Protein AF-A0ABC8J517-F1 (afdb_monomer_lite)

Structure (mmCIF, N/CA/C/O backbone):
data_AF-A0ABC8J517-F1
#
_entry.id   AF-A0ABC8J517-F1
#
loop_
_atom_site.group_PDB
_atom_site.id
_atom_site.type_symbol
_atom_site.label_atom_id
_atom_site.label_alt_id
_atom_site.label_comp_id
_atom_site.label_asym_id
_atom_site.label_entity_id
_atom_site.label_seq_id
_atom_site.pdbx_PDB_ins_code
_atom_site.Cartn_x
_atom_site.Cartn_y
_atom_site.Cartn_z
_atom_site.occupancy
_atom_site.B_iso_or_equiv
_atom_site.auth_seq_id
_atom_site.auth_comp_id
_atom_site.auth_asym_id
_atom_site.auth_atom_id
_atom_site.pdbx_PDB_model_num
ATOM 1 N N . MET A 1 1 ? 34.984 6.246 -36.543 1.00 44.16 1 MET A N 1
ATOM 2 C CA . MET A 1 1 ? 35.995 6.671 -35.556 1.00 44.16 1 MET A CA 1
ATOM 3 C C . MET A 1 1 ? 35.603 8.065 -35.090 1.00 44.16 1 MET A C 1
ATOM 5 O O . MET A 1 1 ? 35.846 9.025 -35.803 1.00 44.16 1 MET A O 1
ATOM 9 N N . ALA A 1 2 ? 34.892 8.144 -33.970 1.00 39.75 2 ALA A N 1
ATOM 10 C CA . ALA A 1 2 ? 34.670 9.362 -33.200 1.00 39.75 2 ALA A CA 1
ATOM 11 C C . ALA A 1 2 ? 34.663 8.901 -31.740 1.00 39.75 2 ALA A C 1
ATOM 13 O O . ALA A 1 2 ? 33.829 8.086 -31.350 1.00 39.75 2 ALA A O 1
ATOM 14 N N . PHE A 1 3 ? 35.705 9.298 -31.017 1.00 46.12 3 PHE A N 1
ATOM 15 C CA . PHE A 1 3 ? 35.893 9.052 -29.597 1.00 46.12 3 PHE A CA 1
ATOM 16 C C . PHE A 1 3 ? 34.789 9.794 -28.837 1.00 46.12 3 PHE A C 1
ATOM 18 O O . PHE A 1 3 ? 34.672 11.007 -28.981 1.00 46.12 3 PHE A O 1
ATOM 25 N N . LEU A 1 4 ? 33.991 9.088 -28.037 1.00 49.94 4 LEU A N 1
ATOM 26 C CA . LEU A 1 4 ? 33.283 9.733 -26.935 1.00 49.94 4 LEU A CA 1
ATOM 27 C C . LEU A 1 4 ? 34.237 9.695 -25.747 1.00 49.94 4 LEU A C 1
ATOM 29 O O . LEU A 1 4 ? 34.350 8.700 -25.034 1.00 49.94 4 LEU A O 1
ATOM 33 N N . GLU A 1 5 ? 35.023 10.761 -25.648 1.00 42.34 5 GLU A N 1
ATOM 34 C CA . GLU A 1 5 ? 35.838 11.066 -24.486 1.00 42.34 5 GLU A CA 1
ATOM 35 C C . GLU A 1 5 ? 34.936 11.183 -23.250 1.00 42.34 5 GLU A C 1
ATOM 37 O O . GLU A 1 5 ? 33.984 11.956 -23.236 1.00 42.34 5 GLU A O 1
ATOM 42 N N . SER A 1 6 ? 35.267 10.389 -22.229 1.00 49.84 6 SER A N 1
ATOM 43 C CA . SER A 1 6 ? 35.277 10.779 -20.819 1.00 49.84 6 SER A CA 1
ATOM 44 C C . SER A 1 6 ? 34.144 11.710 -20.367 1.00 49.84 6 SER A C 1
ATOM 46 O O . SER A 1 6 ? 34.309 12.930 -20.332 1.00 49.84 6 SER A O 1
ATOM 48 N N . GLU A 1 7 ? 33.045 11.129 -19.883 1.00 54.94 7 GLU A N 1
ATOM 49 C CA . GLU A 1 7 ? 32.110 11.829 -18.999 1.00 54.94 7 GLU A CA 1
ATOM 50 C C . GLU A 1 7 ? 32.831 12.093 -17.666 1.00 54.94 7 GLU A C 1
ATOM 52 O O . GLU A 1 7 ? 32.805 11.300 -16.725 1.00 54.94 7 GLU A O 1
ATOM 57 N N . VAL A 1 8 ? 33.593 13.190 -17.639 1.00 52.69 8 VAL A N 1
ATOM 58 C CA . VAL A 1 8 ? 34.201 13.732 -16.429 1.00 52.69 8 VAL A CA 1
ATOM 59 C C . VAL A 1 8 ? 33.044 14.161 -15.545 1.00 52.69 8 VAL A C 1
ATOM 61 O O . VAL A 1 8 ? 32.445 15.215 -15.757 1.0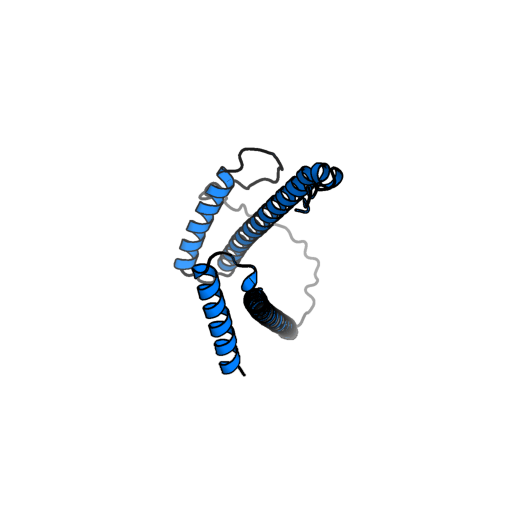0 52.69 8 VAL A O 1
ATOM 64 N N . VAL A 1 9 ? 32.715 13.323 -14.562 1.00 55.09 9 VAL A N 1
ATOM 65 C CA . VAL A 1 9 ? 31.880 13.724 -13.432 1.00 55.09 9 VAL A CA 1
ATOM 66 C C . VAL A 1 9 ? 32.478 15.033 -12.908 1.00 55.09 9 VAL A C 1
ATOM 68 O O . VAL A 1 9 ? 33.675 15.050 -12.603 1.00 55.09 9 VAL A O 1
ATOM 71 N N . PRO A 1 10 ? 31.714 16.140 -12.855 1.00 54.19 10 PRO A N 1
ATOM 72 C CA . PRO A 1 10 ? 32.234 17.422 -12.405 1.00 54.19 10 PRO A CA 1
ATOM 73 C C . PRO A 1 10 ? 32.956 17.224 -11.074 1.00 54.19 10 PRO A C 1
ATOM 75 O O . PRO A 1 10 ? 32.365 16.666 -10.150 1.00 54.19 10 PRO A O 1
ATOM 78 N N . SER A 1 11 ? 34.214 17.658 -10.953 1.00 55.19 11 SER A N 1
ATOM 79 C CA . SER A 1 11 ? 35.023 17.437 -9.741 1.00 55.19 11 SER A CA 1
ATOM 80 C C . SER A 1 11 ? 34.321 17.908 -8.457 1.00 55.19 11 SER A C 1
ATOM 82 O O . SER A 1 11 ? 34.534 17.343 -7.391 1.00 55.19 11 SER A O 1
ATOM 84 N N . ALA A 1 12 ? 33.399 18.869 -8.577 1.00 59.78 12 ALA A N 1
ATOM 85 C CA . ALA A 1 12 ? 32.530 19.338 -7.500 1.00 59.78 12 ALA A CA 1
ATOM 86 C C . ALA A 1 12 ? 31.554 18.270 -6.950 1.00 59.78 12 ALA A C 1
ATOM 88 O O . ALA A 1 12 ? 31.246 18.288 -5.766 1.00 59.78 12 ALA A O 1
ATOM 89 N N . LEU A 1 13 ? 31.070 17.321 -7.763 1.00 54.91 13 LEU A N 1
ATOM 90 C CA . LEU A 1 13 ? 30.223 16.208 -7.298 1.00 54.91 13 LEU A CA 1
ATOM 91 C C . LEU A 1 13 ? 31.040 15.113 -6.599 1.00 54.91 13 LEU A C 1
ATOM 93 O O . LEU A 1 13 ? 30.528 14.445 -5.702 1.00 54.91 13 LEU A O 1
ATOM 97 N N . VAL A 1 14 ? 32.316 14.962 -6.967 1.00 59.59 14 VAL A N 1
ATOM 98 C CA . VAL A 1 14 ? 33.254 14.054 -6.288 1.00 59.59 14 VAL A CA 1
ATOM 99 C C . VAL A 1 14 ? 33.563 14.555 -4.872 1.00 59.59 14 VAL A C 1
ATOM 101 O O . VAL A 1 14 ? 33.652 13.749 -3.949 1.00 59.59 14 VAL A O 1
ATOM 104 N N . GLU A 1 15 ? 33.650 15.875 -4.673 1.00 60.50 15 GLU A N 1
ATOM 105 C CA . GLU A 1 15 ? 33.870 16.483 -3.351 1.00 60.50 15 GLU A CA 1
ATOM 106 C C . GLU A 1 15 ? 32.656 16.391 -2.409 1.00 60.50 15 GLU A C 1
ATOM 108 O O . GLU A 1 15 ? 32.834 16.323 -1.194 1.00 60.50 15 GLU A O 1
ATOM 113 N N . VAL A 1 16 ? 31.425 16.347 -2.935 1.00 62.91 16 VAL A N 1
ATOM 114 C CA . VAL A 1 16 ? 30.191 16.305 -2.119 1.00 62.91 16 VAL A CA 1
ATOM 115 C C . VAL A 1 16 ? 29.724 14.868 -1.827 1.00 62.91 16 VAL A C 1
ATOM 117 O O . VAL A 1 16 ? 28.973 14.642 -0.878 1.00 62.91 16 VAL A O 1
ATOM 120 N N . ALA A 1 17 ? 30.207 13.868 -2.571 1.00 62.94 17 ALA A N 1
ATOM 121 C CA . ALA A 1 17 ? 29.842 12.460 -2.381 1.00 62.94 17 ALA A CA 1
ATOM 122 C C . ALA A 1 17 ? 30.080 11.911 -0.952 1.00 62.94 17 ALA A C 1
ATOM 124 O O . ALA A 1 17 ? 29.203 11.208 -0.443 1.00 62.94 17 ALA A O 1
ATOM 125 N N . PRO A 1 18 ? 31.186 12.239 -0.247 1.00 72.50 18 PRO A N 1
ATOM 126 C CA . PRO A 1 18 ? 31.365 11.830 1.146 1.00 72.50 18 PRO A CA 1
ATOM 127 C C . PRO A 1 18 ? 30.317 12.442 2.082 1.00 72.50 18 PRO A C 1
ATOM 129 O O . PRO A 1 18 ? 29.871 11.777 3.011 1.00 72.50 18 PRO A O 1
ATOM 132 N N . ILE A 1 19 ? 29.903 13.689 1.827 1.00 65.81 19 ILE A N 1
ATOM 133 C CA . ILE A 1 19 ? 28.915 14.410 2.642 1.00 65.81 19 ILE A CA 1
ATOM 134 C C . ILE A 1 19 ? 27.526 13.792 2.461 1.00 65.81 19 ILE A C 1
ATOM 136 O O . ILE A 1 19 ? 26.827 13.586 3.447 1.00 65.81 19 ILE A O 1
ATOM 140 N N . LEU A 1 20 ? 27.149 13.444 1.228 1.00 61.56 20 LEU A N 1
ATOM 141 C CA . LEU A 1 20 ? 25.888 12.749 0.945 1.00 61.56 20 LEU A CA 1
ATOM 142 C C . LEU A 1 20 ? 25.842 11.364 1.599 1.00 61.56 20 LEU A C 1
ATOM 144 O O . LEU A 1 20 ? 24.849 11.031 2.231 1.00 61.56 20 LEU A O 1
ATOM 148 N N . ARG A 1 21 ? 26.944 10.602 1.554 1.00 67.44 21 ARG A N 1
ATOM 149 C CA . ARG A 1 21 ? 27.024 9.300 2.236 1.00 67.44 21 ARG A CA 1
ATOM 150 C C . ARG A 1 21 ? 26.861 9.433 3.751 1.00 67.44 21 ARG A C 1
ATOM 152 O O . ARG A 1 21 ? 26.151 8.647 4.364 1.00 67.44 21 ARG A O 1
ATOM 159 N N . VAL A 1 22 ? 27.502 10.436 4.350 1.00 70.62 22 VAL A N 1
ATOM 160 C CA . VAL A 1 22 ? 27.355 10.723 5.784 1.00 70.62 22 VAL A CA 1
ATOM 161 C C . VAL A 1 22 ? 25.928 11.170 6.109 1.00 70.62 22 VAL A C 1
ATOM 163 O O . VAL A 1 22 ? 25.403 10.782 7.145 1.00 70.62 22 VAL A O 1
ATOM 166 N N . ALA A 1 23 ? 25.278 11.945 5.237 1.00 62.25 23 ALA A N 1
ATOM 167 C CA . ALA A 1 23 ? 23.885 12.345 5.425 1.00 62.25 23 ALA A CA 1
ATOM 168 C C . ALA A 1 23 ? 22.935 11.134 5.409 1.00 62.25 23 ALA A C 1
ATOM 170 O O . ALA A 1 23 ? 22.121 11.002 6.321 1.00 62.25 23 ALA A O 1
ATOM 171 N N . ASP A 1 24 ? 23.108 10.217 4.453 1.00 64.94 24 ASP A N 1
ATOM 172 C CA . ASP A 1 24 ? 22.317 8.984 4.357 1.00 64.94 24 ASP A CA 1
ATOM 173 C C . ASP A 1 24 ? 22.546 8.058 5.575 1.00 64.94 24 ASP A C 1
ATOM 175 O O . ASP A 1 24 ? 21.600 7.502 6.134 1.00 64.94 24 ASP A O 1
ATOM 179 N N . GLU A 1 25 ? 23.796 7.921 6.042 1.00 67.38 25 GLU A N 1
ATOM 180 C CA . GLU A 1 25 ? 24.145 7.150 7.249 1.00 67.38 25 GLU A CA 1
ATOM 181 C C . GLU A 1 25 ? 23.564 7.774 8.532 1.00 67.38 25 GLU A C 1
ATOM 183 O O . GLU A 1 25 ? 23.132 7.058 9.440 1.00 67.38 25 GLU A O 1
ATOM 188 N N . VAL A 1 26 ? 23.535 9.106 8.627 1.00 61.41 26 VAL A N 1
ATOM 189 C CA . VAL A 1 26 ? 22.937 9.829 9.760 1.00 61.41 26 VAL A CA 1
ATOM 190 C C . VAL A 1 26 ? 21.416 9.680 9.763 1.00 61.41 26 VAL A C 1
ATOM 192 O O . VAL A 1 26 ? 20.840 9.452 10.827 1.00 61.41 26 VAL A O 1
ATOM 195 N N . GLU A 1 27 ? 20.763 9.758 8.601 1.00 58.75 27 GLU A N 1
ATOM 196 C CA . GLU A 1 27 ? 19.314 9.571 8.475 1.00 58.75 27 GLU A CA 1
ATOM 197 C C . GLU A 1 27 ? 18.897 8.137 8.835 1.00 58.75 27 GLU A C 1
ATOM 199 O O . GLU A 1 27 ? 17.968 7.946 9.624 1.00 58.75 27 GLU A O 1
ATOM 204 N N . ALA A 1 28 ? 19.639 7.129 8.364 1.00 58.31 28 ALA A N 1
ATOM 205 C CA . ALA A 1 28 ? 19.400 5.729 8.715 1.00 58.31 28 ALA A CA 1
ATOM 206 C C . ALA A 1 28 ? 19.566 5.463 10.225 1.00 58.31 28 ALA A C 1
ATOM 208 O O . ALA A 1 28 ? 18.722 4.805 10.836 1.00 58.31 28 ALA A O 1
ATOM 209 N N . ASN A 1 29 ? 20.605 6.024 10.854 1.00 56.22 29 ASN A N 1
ATOM 210 C CA . ASN A 1 29 ? 20.818 5.903 12.300 1.00 56.22 29 ASN A CA 1
ATOM 211 C C . ASN A 1 29 ? 19.762 6.661 13.122 1.00 56.22 29 ASN A C 1
ATOM 213 O O . ASN A 1 29 ? 19.392 6.227 14.213 1.00 56.22 29 ASN A O 1
ATOM 217 N N . ALA A 1 30 ? 19.267 7.799 12.634 1.00 54.53 30 ALA A N 1
ATOM 218 C CA . ALA A 1 30 ? 18.199 8.547 13.294 1.00 54.53 30 ALA A CA 1
ATOM 219 C C . ALA A 1 30 ? 16.849 7.813 13.221 1.00 54.53 30 ALA A C 1
ATOM 221 O O . ALA A 1 30 ? 16.098 7.816 14.202 1.00 54.53 30 ALA A O 1
ATOM 222 N N . ALA A 1 31 ? 16.558 7.159 12.093 1.00 59.53 31 ALA A N 1
ATOM 223 C CA . ALA A 1 31 ? 15.375 6.320 11.924 1.00 59.53 31 ALA A CA 1
ATOM 224 C C . ALA A 1 31 ? 15.411 5.105 12.866 1.00 59.53 31 ALA A C 1
ATOM 226 O O . ALA A 1 31 ? 14.471 4.912 13.632 1.00 59.53 31 ALA A O 1
ATOM 227 N N . ASP A 1 32 ? 16.533 4.380 12.918 1.00 68.06 32 ASP A N 1
ATOM 228 C CA . ASP A 1 32 ? 16.716 3.228 13.817 1.00 68.06 32 ASP A CA 1
ATOM 229 C C . ASP A 1 32 ? 16.566 3.613 15.301 1.00 68.06 32 ASP A C 1
ATOM 231 O O . ASP A 1 32 ? 15.853 2.963 16.071 1.00 68.06 32 ASP A O 1
ATOM 235 N N . ARG A 1 33 ? 17.144 4.754 15.704 1.00 62.22 33 ARG A N 1
ATOM 236 C CA . ARG A 1 33 ? 16.980 5.298 17.063 1.00 62.22 33 ARG A CA 1
ATOM 237 C C . ARG A 1 33 ? 15.531 5.655 17.377 1.00 62.22 33 ARG A C 1
ATOM 239 O O . ARG A 1 33 ? 15.077 5.438 18.502 1.00 62.22 33 ARG A O 1
ATOM 246 N N . THR A 1 34 ? 14.809 6.204 16.405 1.00 66.31 34 THR A N 1
ATOM 247 C CA . THR A 1 34 ? 13.400 6.581 16.569 1.00 66.31 34 THR A CA 1
ATOM 248 C C . THR A 1 34 ? 12.516 5.344 16.702 1.00 66.31 34 THR A C 1
ATOM 250 O O . THR A 1 34 ? 11.696 5.283 17.620 1.00 66.31 34 THR A O 1
ATOM 253 N N . ASP A 1 35 ? 12.726 4.335 15.859 1.00 70.12 35 ASP A N 1
ATOM 254 C CA . ASP A 1 35 ? 11.993 3.068 15.896 1.00 70.12 35 ASP A CA 1
ATOM 255 C C . ASP A 1 35 ? 12.257 2.312 17.210 1.00 70.12 35 ASP A C 1
ATOM 257 O O . ASP A 1 35 ? 11.321 1.844 17.868 1.00 70.12 35 ASP A O 1
ATOM 261 N N . ARG A 1 36 ? 13.512 2.287 17.684 1.00 68.81 36 ARG A N 1
ATOM 262 C CA . ARG A 1 36 ? 13.886 1.714 18.990 1.00 68.81 36 ARG A CA 1
ATOM 263 C C . ARG A 1 36 ? 13.250 2.467 20.164 1.00 68.81 36 ARG A C 1
ATOM 265 O O . ARG A 1 36 ? 12.773 1.836 21.109 1.00 68.81 36 ARG A O 1
ATOM 272 N N . ALA A 1 37 ? 13.207 3.800 20.121 1.00 67.12 37 ALA A N 1
ATOM 273 C CA . ALA A 1 37 ? 12.573 4.613 21.161 1.00 67.12 37 ALA A CA 1
ATOM 274 C C . ALA A 1 37 ? 11.050 4.402 21.218 1.00 67.12 37 ALA A C 1
ATOM 276 O O . ALA A 1 37 ? 10.480 4.277 22.306 1.00 67.12 37 ALA A O 1
ATOM 277 N N . GLN A 1 38 ? 10.391 4.309 20.059 1.00 71.38 38 GLN A N 1
ATOM 278 C CA . GLN A 1 38 ? 8.965 3.983 19.976 1.00 71.38 38 GLN A CA 1
ATOM 279 C C . GLN A 1 38 ? 8.676 2.583 20.520 1.00 71.38 38 GLN A C 1
ATOM 281 O O . GLN A 1 38 ? 7.725 2.413 21.283 1.00 71.38 38 GLN A O 1
ATOM 286 N N . LEU A 1 39 ? 9.528 1.604 20.204 1.00 64.00 39 LEU A N 1
ATOM 287 C CA . LEU A 1 39 ? 9.417 0.243 20.717 1.00 64.00 39 LEU A CA 1
ATOM 288 C C . LEU A 1 39 ? 9.576 0.190 22.247 1.00 64.00 39 LEU A C 1
ATOM 290 O O . LEU A 1 39 ? 8.768 -0.440 22.928 1.00 64.00 39 LEU A O 1
ATOM 294 N N . LYS A 1 40 ? 10.554 0.912 22.812 1.00 68.12 40 LYS A N 1
A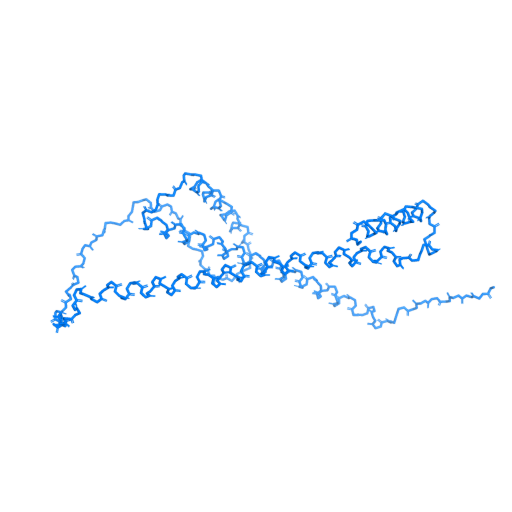TOM 295 C CA . LYS A 1 40 ? 10.733 1.039 24.272 1.00 68.12 40 LYS A CA 1
ATOM 296 C C . LYS A 1 40 ? 9.499 1.654 24.941 1.00 68.12 40 LYS A C 1
ATOM 298 O O . LYS A 1 40 ? 9.034 1.145 25.959 1.00 68.12 40 LYS A O 1
ATOM 303 N N . LYS A 1 41 ? 8.931 2.708 24.347 1.00 71.75 41 LYS A N 1
ATOM 304 C CA . LYS A 1 41 ? 7.710 3.364 24.841 1.00 71.75 41 LYS A CA 1
ATOM 305 C C . LYS A 1 41 ? 6.479 2.453 24.764 1.00 71.75 41 LYS A C 1
ATOM 307 O O . LYS A 1 41 ? 5.664 2.466 25.686 1.00 71.75 41 LYS A O 1
ATOM 312 N N . ALA A 1 42 ? 6.342 1.659 23.701 1.00 61.59 42 ALA A N 1
ATOM 313 C CA . ALA A 1 42 ? 5.268 0.674 23.570 1.00 61.59 42 ALA A CA 1
ATOM 314 C C . ALA A 1 42 ? 5.345 -0.376 24.690 1.00 61.59 42 ALA A C 1
ATOM 316 O O . ALA A 1 42 ? 4.372 -0.562 25.414 1.00 61.59 42 ALA A O 1
ATOM 317 N N . TYR A 1 43 ? 6.531 -0.944 24.936 1.00 66.56 43 TYR A N 1
ATOM 318 C CA . TYR A 1 43 ? 6.731 -1.913 26.020 1.00 66.56 43 TYR A CA 1
ATOM 319 C C . TYR A 1 43 ? 6.496 -1.331 27.423 1.00 66.56 43 TYR A C 1
ATOM 321 O O . TYR A 1 43 ? 5.940 -2.005 28.288 1.00 66.56 43 TYR A O 1
ATOM 329 N N . GLN A 1 44 ? 6.872 -0.071 27.658 1.00 70.81 44 GLN A N 1
ATOM 330 C CA . GLN A 1 44 ? 6.544 0.627 28.907 1.00 70.81 44 GLN A CA 1
ATOM 331 C C . GLN A 1 44 ? 5.032 0.833 29.071 1.00 70.81 44 GLN A C 1
ATOM 333 O O . GLN A 1 44 ? 4.501 0.682 30.170 1.00 70.81 44 GLN A O 1
ATOM 338 N N . THR A 1 45 ? 4.330 1.154 27.982 1.00 75.25 45 THR A N 1
ATOM 339 C CA . THR A 1 45 ? 2.870 1.331 27.992 1.00 75.25 45 THR A CA 1
ATOM 340 C C . THR A 1 45 ? 2.162 0.011 28.299 1.00 75.25 45 THR A C 1
ATOM 342 O O . THR A 1 45 ? 1.226 0.000 29.096 1.00 75.25 45 THR A O 1
ATOM 345 N N . ASP A 1 46 ? 2.652 -1.105 27.757 1.00 69.94 46 ASP A N 1
ATOM 346 C CA . ASP A 1 46 ? 2.130 -2.446 28.042 1.00 69.94 46 ASP A CA 1
ATOM 347 C C . ASP A 1 46 ? 2.300 -2.835 29.519 1.00 69.94 46 ASP A C 1
ATOM 349 O O . ASP A 1 46 ? 1.391 -3.412 30.121 1.00 69.94 46 ASP A O 1
ATOM 353 N N . ALA A 1 47 ? 3.433 -2.479 30.137 1.00 70.31 47 ALA A N 1
ATOM 354 C CA . ALA A 1 47 ? 3.669 -2.716 31.562 1.00 70.31 47 ALA A CA 1
ATOM 355 C C . ALA A 1 47 ? 2.668 -1.948 32.443 1.00 70.31 47 ALA A C 1
ATOM 357 O O . ALA A 1 47 ? 2.051 -2.530 33.338 1.00 70.31 47 ALA A O 1
ATOM 358 N N . VAL A 1 48 ? 2.442 -0.665 32.138 1.00 73.38 48 VAL A N 1
ATOM 359 C CA . VAL A 1 48 ? 1.440 0.161 32.831 1.00 73.38 48 VAL A CA 1
ATOM 360 C C . VAL A 1 48 ? 0.026 -0.382 32.596 1.00 73.38 48 VAL A C 1
ATOM 362 O O . VAL A 1 48 ? -0.773 -0.438 33.527 1.00 73.38 48 VAL A O 1
ATOM 365 N N . PHE A 1 49 ? -0.297 -0.832 31.381 1.00 70.69 49 PHE A N 1
ATOM 366 C CA . PHE A 1 49 ? -1.611 -1.388 31.047 1.00 70.69 49 PHE A CA 1
ATOM 367 C C . PHE A 1 49 ? -1.927 -2.672 31.830 1.00 70.69 49 PHE A C 1
ATOM 369 O O . PHE A 1 49 ? -3.051 -2.848 32.300 1.00 70.69 49 PHE A O 1
ATOM 376 N N . LEU A 1 50 ? -0.942 -3.545 32.043 1.00 68.31 50 LEU A N 1
ATOM 377 C CA . LEU A 1 50 ? -1.117 -4.768 32.833 1.00 68.31 50 LEU A CA 1
ATOM 378 C C . LEU A 1 50 ? -1.281 -4.497 34.328 1.00 68.31 50 LEU A C 1
ATOM 380 O O . LEU A 1 50 ? -2.131 -5.112 34.974 1.00 68.31 50 LEU A O 1
ATOM 384 N N . GLU A 1 51 ? -0.525 -3.549 34.881 1.00 71.69 51 GLU A N 1
ATOM 385 C CA . GLU A 1 51 ? -0.750 -3.074 36.247 1.00 71.69 51 GLU A CA 1
ATOM 386 C C . GLU A 1 51 ? -2.149 -2.460 36.382 1.00 71.69 51 GLU A C 1
ATOM 388 O O . GLU A 1 51 ? -2.835 -2.668 37.391 1.00 71.69 51 GLU A O 1
ATOM 393 N N . VAL A 1 52 ? -2.610 -1.799 35.312 1.00 70.62 52 VAL A N 1
ATOM 394 C CA . VAL A 1 52 ? -3.952 -1.240 35.236 1.00 70.62 52 VAL A CA 1
ATOM 395 C C . VAL A 1 52 ? -5.043 -2.315 35.299 1.00 70.62 52 VAL A C 1
ATOM 397 O O . VAL A 1 52 ? -5.974 -2.241 36.103 1.00 70.62 52 VAL A O 1
ATOM 400 N N . LEU A 1 53 ? -4.900 -3.368 34.498 1.00 66.50 53 LEU A N 1
ATOM 401 C CA . LEU A 1 53 ? -5.816 -4.510 34.509 1.00 66.50 53 LEU A CA 1
ATOM 402 C C . LEU A 1 53 ? -5.795 -5.265 35.845 1.00 66.50 53 LEU A C 1
ATOM 404 O O . LEU A 1 53 ? -6.842 -5.705 36.327 1.00 66.50 53 LEU A O 1
ATOM 408 N N . LYS A 1 54 ? -4.621 -5.356 36.481 1.00 69.44 54 LYS A N 1
ATOM 409 C CA . LYS A 1 54 ? -4.449 -6.001 37.785 1.00 69.44 54 LYS A CA 1
ATOM 410 C C . LYS A 1 54 ? -5.189 -5.259 38.901 1.00 69.44 54 LYS A C 1
ATOM 412 O O . LYS A 1 54 ? -5.856 -5.910 39.706 1.00 69.44 54 LYS A O 1
ATOM 417 N N . TRP A 1 55 ? -5.124 -3.922 38.963 1.00 61.22 55 TRP A N 1
ATOM 418 C CA . TRP A 1 55 ? -5.904 -3.169 39.963 1.00 61.22 55 TRP A CA 1
ATOM 419 C C . TRP A 1 55 ? -7.402 -3.212 39.678 1.00 61.22 55 TRP A C 1
ATOM 421 O O . TRP A 1 55 ? -8.205 -3.218 40.614 1.00 61.22 55 TRP A O 1
ATOM 431 N N . ALA A 1 56 ? -7.779 -3.307 38.402 1.00 65.50 56 ALA A N 1
ATOM 432 C CA . ALA A 1 56 ? -9.166 -3.425 37.980 1.00 65.50 56 ALA A CA 1
ATOM 433 C C . ALA A 1 56 ? -9.789 -4.801 38.304 1.00 65.50 56 ALA A C 1
ATOM 435 O O . ALA A 1 56 ? -10.970 -5.003 38.026 1.00 65.50 56 ALA A O 1
ATOM 436 N N . LYS A 1 57 ? -9.030 -5.737 38.910 1.00 68.62 57 LYS A N 1
ATOM 437 C CA . LYS A 1 57 ? -9.444 -7.126 39.202 1.00 68.62 57 LYS A CA 1
ATOM 438 C C . LYS A 1 57 ? -10.032 -7.837 37.976 1.00 68.62 57 LYS A C 1
ATOM 440 O O . LYS A 1 57 ? -10.886 -8.711 38.114 1.00 68.62 57 LYS A O 1
ATOM 445 N N . VAL A 1 58 ? -9.589 -7.445 36.783 1.00 62.44 58 VAL A N 1
ATOM 446 C CA . VAL A 1 58 ? -9.929 -8.133 35.541 1.00 62.44 58 VAL A CA 1
ATOM 447 C C . VAL A 1 58 ? -9.090 -9.404 35.515 1.00 62.44 58 VAL A C 1
ATOM 449 O O . VAL A 1 58 ? -7.875 -9.342 35.692 1.00 62.44 58 VAL A O 1
ATOM 452 N N . GLU A 1 59 ? -9.735 -10.557 35.366 1.00 62.66 59 GLU A N 1
ATOM 453 C CA . GLU A 1 59 ? -9.053 -11.849 35.290 1.0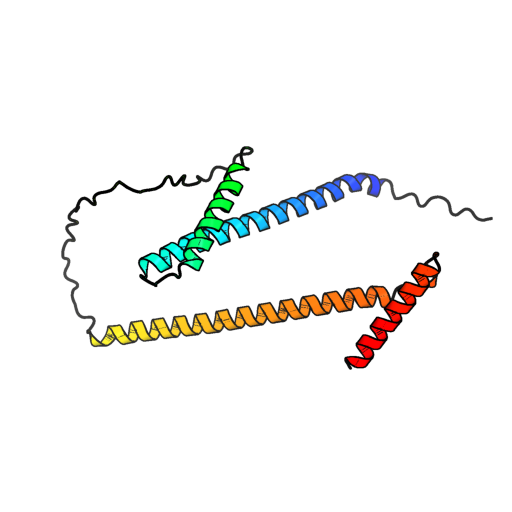0 62.66 59 GLU A CA 1
ATOM 454 C C . GLU A 1 59 ? -8.222 -11.887 33.997 1.00 62.66 59 GLU A C 1
ATOM 456 O O . GLU A 1 59 ? -8.754 -12.005 32.893 1.00 62.66 59 GLU A O 1
ATOM 461 N N . VAL A 1 60 ? -6.913 -11.660 34.131 1.00 63.41 60 VAL A N 1
ATOM 462 C CA . VAL A 1 60 ? -5.952 -11.685 33.024 1.00 63.41 60 VAL A CA 1
ATOM 463 C C . VAL A 1 60 ? -5.589 -13.144 32.762 1.00 63.41 60 VAL A C 1
ATOM 465 O O . VAL A 1 60 ? -5.118 -13.823 33.668 1.00 63.41 60 VAL A O 1
ATOM 468 N N . ALA A 1 61 ? -5.821 -13.614 31.535 1.00 72.56 61 ALA A N 1
ATOM 469 C CA . ALA A 1 61 ? -5.545 -14.991 31.134 1.00 72.56 61 ALA A CA 1
ATOM 470 C C . ALA A 1 61 ? -4.058 -15.360 31.308 1.00 72.56 61 ALA A C 1
ATOM 472 O O . ALA A 1 61 ? -3.173 -14.534 31.061 1.00 72.56 61 ALA A O 1
ATOM 473 N N . ASP A 1 62 ? -3.786 -16.611 31.685 1.00 62.53 62 ASP A N 1
ATOM 474 C CA . ASP A 1 62 ? -2.433 -17.109 31.968 1.00 62.53 62 ASP A CA 1
ATOM 475 C C . ASP A 1 62 ? -1.478 -16.944 30.769 1.00 62.53 62 ASP A C 1
ATOM 477 O O . ASP A 1 62 ? -0.295 -16.654 30.959 1.00 62.53 62 ASP A O 1
ATOM 481 N N . GLU A 1 63 ? -1.983 -17.017 29.527 1.00 70.12 63 GLU A N 1
ATOM 482 C CA . GLU A 1 63 ? -1.161 -16.804 28.327 1.00 70.12 63 GLU A CA 1
ATOM 483 C C . GLU A 1 63 ? -0.644 -15.359 28.206 1.00 70.12 63 GLU A C 1
ATOM 485 O O . GLU A 1 63 ? 0.443 -15.118 27.674 1.00 70.12 63 GLU A O 1
ATOM 490 N N . VAL A 1 64 ? -1.402 -14.384 28.720 1.00 67.50 64 VAL A N 1
ATOM 491 C CA . VAL A 1 64 ? -1.013 -12.965 28.728 1.00 67.50 64 VAL A CA 1
ATOM 492 C C . VAL A 1 64 ? 0.063 -12.716 29.785 1.00 67.50 64 VAL A C 1
ATOM 494 O O . VAL A 1 64 ? 1.012 -11.969 29.535 1.00 67.50 64 VAL A O 1
ATOM 497 N N . LEU A 1 65 ? -0.039 -13.381 30.940 1.00 70.12 65 LEU A N 1
ATOM 498 C CA . LEU A 1 65 ? 0.981 -13.317 31.984 1.00 70.12 65 LEU A CA 1
ATOM 499 C C . LEU A 1 65 ? 2.303 -13.944 31.509 1.00 70.12 65 LEU A C 1
ATOM 501 O O . LEU A 1 65 ? 3.363 -13.348 31.697 1.00 70.12 65 LEU A O 1
ATOM 505 N N . GLU A 1 66 ? 2.244 -15.087 30.820 1.00 71.50 66 GLU A N 1
ATOM 506 C CA . GLU A 1 66 ? 3.421 -15.751 30.241 1.00 71.50 66 GLU A CA 1
ATOM 507 C C . GLU A 1 66 ? 4.088 -14.900 29.145 1.00 71.50 66 GLU A C 1
ATOM 509 O O . GLU A 1 66 ? 5.317 -14.764 29.103 1.00 71.50 66 GLU A O 1
ATOM 514 N N . ALA A 1 67 ? 3.293 -14.289 28.259 1.00 67.31 67 ALA A N 1
ATOM 515 C CA . ALA A 1 67 ? 3.803 -13.383 27.233 1.00 67.31 67 ALA A CA 1
ATOM 516 C C . ALA A 1 67 ? 4.500 -12.160 27.850 1.00 67.31 67 ALA A C 1
ATOM 518 O O . ALA A 1 67 ? 5.567 -11.760 27.379 1.00 67.31 67 ALA A O 1
ATOM 519 N N . HIS A 1 68 ? 3.946 -11.610 28.934 1.00 61.09 68 HIS A N 1
ATOM 520 C CA . HIS A 1 68 ? 4.553 -10.501 29.663 1.00 61.09 68 HIS A CA 1
ATOM 521 C C . HIS A 1 68 ? 5.909 -10.878 30.270 1.00 61.09 68 HIS A C 1
ATOM 523 O O . HIS A 1 68 ? 6.867 -10.117 30.137 1.00 61.09 68 HIS A O 1
ATOM 529 N N . THR A 1 69 ? 6.040 -12.072 30.857 1.00 73.25 69 THR A N 1
ATOM 530 C CA . THR A 1 69 ? 7.330 -12.561 31.371 1.00 73.25 69 THR A CA 1
ATOM 531 C C . THR A 1 69 ? 8.387 -12.634 30.265 1.00 73.25 69 THR A C 1
ATOM 533 O O . THR A 1 69 ? 9.485 -12.105 30.436 1.00 73.25 69 THR A O 1
ATOM 536 N N . LYS A 1 70 ? 8.040 -13.181 29.092 1.00 75.75 70 LYS A N 1
ATOM 537 C CA . LYS A 1 70 ? 8.953 -13.261 27.932 1.00 75.75 70 LYS A CA 1
ATOM 538 C C . LYS A 1 70 ? 9.352 -11.887 27.391 1.00 75.75 70 LYS A C 1
ATOM 540 O O . LYS A 1 70 ? 10.473 -11.701 26.920 1.00 75.75 70 LYS A O 1
ATOM 545 N N . ILE A 1 71 ? 8.433 -10.923 27.416 1.00 70.06 71 ILE A N 1
ATOM 546 C CA . ILE A 1 71 ? 8.718 -9.536 27.031 1.00 70.06 71 ILE A CA 1
ATOM 547 C C . ILE A 1 71 ? 9.681 -8.897 28.037 1.00 70.06 71 ILE A C 1
ATOM 549 O O . ILE A 1 71 ? 10.645 -8.255 27.625 1.00 70.06 71 ILE A O 1
ATOM 553 N N . ASN A 1 72 ? 9.479 -9.125 29.333 1.00 67.81 72 ASN A N 1
ATOM 554 C CA . ASN A 1 72 ? 10.323 -8.564 30.383 1.00 67.81 72 ASN A CA 1
ATOM 555 C C . ASN A 1 72 ? 11.773 -9.080 30.306 1.00 67.81 72 ASN A C 1
ATOM 557 O O . ASN A 1 72 ? 12.718 -8.302 30.408 1.00 67.81 72 ASN A O 1
ATOM 561 N N . GLU A 1 73 ? 11.958 -10.370 30.011 1.00 73.00 73 GLU A N 1
ATOM 562 C CA . GLU A 1 73 ? 13.282 -10.952 29.744 1.00 73.00 73 GLU A CA 1
ATOM 563 C C . GLU A 1 73 ? 13.973 -10.288 28.539 1.00 73.00 73 GLU A C 1
ATOM 565 O O . GLU A 1 73 ? 15.160 -9.962 28.596 1.00 73.00 73 GLU A O 1
ATOM 570 N N . LYS A 1 74 ? 13.233 -10.015 27.454 1.00 72.44 74 LYS A N 1
ATOM 571 C CA . LYS A 1 74 ? 13.767 -9.303 26.279 1.00 72.44 74 LYS A CA 1
ATOM 572 C C . LYS A 1 74 ? 14.145 -7.855 26.588 1.00 72.44 74 LYS A C 1
ATOM 574 O O . LYS A 1 74 ? 15.164 -7.391 26.083 1.00 72.44 74 LYS A O 1
ATOM 579 N N . ILE A 1 75 ? 13.356 -7.155 27.406 1.00 65.62 75 ILE A N 1
ATOM 580 C CA . ILE A 1 75 ? 13.670 -5.795 27.872 1.00 65.62 75 ILE A CA 1
ATOM 581 C C . ILE A 1 75 ? 14.974 -5.810 28.671 1.00 65.62 75 ILE A C 1
ATOM 583 O O . ILE A 1 75 ? 15.843 -4.977 28.438 1.00 65.62 75 ILE A O 1
ATOM 587 N N . GLN A 1 76 ? 15.147 -6.791 29.556 1.00 68.50 76 GLN A N 1
ATOM 588 C CA . GLN A 1 76 ? 16.343 -6.912 30.386 1.00 68.50 76 GLN A CA 1
ATOM 589 C C . GLN A 1 76 ? 17.607 -7.190 29.556 1.00 68.50 76 GLN A C 1
ATOM 591 O O . GLN A 1 76 ? 18.654 -6.606 29.824 1.00 68.50 76 GLN A O 1
ATOM 596 N N . ILE A 1 77 ? 17.495 -8.008 28.503 1.00 71.06 77 ILE A N 1
ATOM 597 C CA . ILE A 1 77 ? 18.578 -8.237 27.532 1.00 71.06 77 ILE A CA 1
ATOM 598 C C . ILE A 1 77 ? 18.888 -6.960 26.738 1.00 71.06 77 ILE A C 1
ATOM 600 O O . ILE A 1 77 ? 20.054 -6.629 26.554 1.00 71.06 77 ILE A O 1
ATOM 604 N N . LEU A 1 78 ? 17.866 -6.226 26.287 1.00 58.81 78 LEU A N 1
ATOM 605 C CA . LEU A 1 78 ? 18.040 -4.964 25.557 1.00 58.81 78 LEU A CA 1
ATOM 606 C C . LEU A 1 78 ? 18.712 -3.883 26.410 1.00 58.81 78 LEU A C 1
ATOM 608 O O . LEU A 1 78 ? 19.547 -3.148 25.895 1.00 58.81 78 LEU A O 1
ATOM 612 N N . CYS A 1 79 ? 18.384 -3.809 27.701 1.00 59.91 79 CYS A N 1
ATOM 613 C CA . CYS A 1 79 ? 18.997 -2.871 28.640 1.00 59.91 79 CYS A CA 1
ATOM 614 C C . CYS A 1 79 ? 20.447 -3.233 28.998 1.00 59.91 79 CYS A C 1
ATOM 616 O O . CYS A 1 79 ? 21.230 -2.335 29.278 1.00 59.91 79 CYS A O 1
ATOM 618 N N . ALA A 1 80 ? 20.814 -4.517 28.983 1.00 63.06 80 ALA A N 1
ATOM 619 C CA . ALA A 1 80 ? 22.169 -4.978 29.301 1.00 63.06 80 ALA A CA 1
ATOM 620 C C . ALA A 1 80 ? 23.180 -4.816 28.146 1.00 63.06 80 ALA A C 1
ATOM 622 O O . ALA A 1 80 ? 24.350 -5.143 28.316 1.00 63.06 80 ALA A O 1
ATOM 623 N N . LEU A 1 81 ? 22.742 -4.359 26.968 1.00 56.59 81 LEU A N 1
ATOM 624 C CA . LEU A 1 81 ? 23.610 -4.088 25.814 1.00 56.59 81 LEU A CA 1
ATOM 625 C C . LEU A 1 81 ? 23.987 -2.602 25.675 1.00 56.59 81 LEU A C 1
ATOM 627 O O . LEU A 1 81 ? 24.772 -2.271 24.792 1.00 56.59 81 LEU A O 1
ATOM 631 N N . ASP A 1 82 ? 23.453 -1.730 26.536 1.00 50.97 82 ASP A N 1
ATOM 632 C CA . ASP A 1 82 ? 23.668 -0.279 26.507 1.00 50.97 82 ASP A CA 1
ATOM 633 C C . ASP A 1 82 ? 24.705 0.154 27.580 1.00 50.97 82 ASP A C 1
ATOM 635 O O . ASP A 1 82 ? 24.466 1.084 28.350 1.00 50.97 82 ASP A O 1
ATOM 639 N N . ASP A 1 83 ? 25.861 -0.522 27.630 1.00 50.06 83 ASP A N 1
ATOM 640 C CA . ASP A 1 83 ? 27.069 -0.063 28.342 1.00 50.06 83 ASP A CA 1
ATOM 641 C C . ASP A 1 83 ? 27.992 0.684 27.362 1.00 50.06 83 ASP A C 1
ATOM 643 O O . ASP A 1 83 ? 29.038 0.172 26.981 1.00 50.06 83 ASP A O 1
ATOM 647 N N . ASP A 1 84 ? 27.573 1.846 26.867 1.00 51.78 84 ASP A N 1
ATOM 648 C CA . ASP A 1 84 ? 28.453 3.000 26.633 1.00 51.78 84 ASP A CA 1
ATOM 649 C C . ASP A 1 84 ? 27.649 4.147 26.000 1.00 51.78 84 ASP A C 1
ATOM 651 O O . ASP A 1 84 ? 26.782 3.954 25.151 1.00 51.78 84 ASP A O 1
ATOM 655 N N . ASP A 1 85 ? 27.986 5.357 26.438 1.00 43.25 85 ASP A N 1
ATOM 656 C CA . ASP A 1 85 ? 27.475 6.667 26.024 1.00 43.25 85 ASP A CA 1
ATOM 657 C C . ASP A 1 85 ? 26.200 7.154 26.732 1.00 43.25 85 ASP A C 1
ATOM 659 O O . ASP A 1 85 ? 25.053 7.028 26.300 1.00 43.25 85 ASP A O 1
ATOM 663 N N . GLY A 1 86 ? 26.468 7.798 27.870 1.00 51.06 86 GLY A N 1
ATOM 664 C CA . GLY A 1 86 ? 25.502 8.386 28.778 1.00 51.06 86 GLY A CA 1
ATOM 665 C C . GLY A 1 86 ? 24.545 9.386 28.135 1.00 51.06 86 GLY A C 1
ATOM 666 O O . GLY A 1 86 ? 24.936 10.477 27.730 1.00 51.06 86 GLY A O 1
ATOM 667 N N . ILE A 1 87 ? 23.256 9.073 28.240 1.00 39.75 87 ILE A N 1
ATOM 668 C CA . ILE A 1 87 ? 22.242 10.031 28.674 1.00 39.75 87 ILE A CA 1
ATOM 669 C C . ILE A 1 87 ? 21.457 9.357 29.799 1.00 39.75 87 ILE A C 1
ATOM 671 O O . ILE A 1 87 ? 20.741 8.378 29.611 1.00 39.75 87 ILE A O 1
ATOM 675 N N . PHE A 1 88 ? 21.680 9.886 30.995 1.00 41.66 88 PHE A N 1
ATOM 676 C CA . PHE A 1 88 ? 21.067 9.493 32.250 1.00 41.66 88 PHE A CA 1
ATOM 677 C C . PHE A 1 88 ? 19.564 9.817 32.207 1.00 41.66 88 PHE A C 1
ATOM 679 O O . PHE A 1 88 ? 19.187 10.983 32.254 1.00 41.66 88 PHE A O 1
ATOM 686 N N . GLU A 1 89 ? 18.713 8.794 32.160 1.00 45.38 89 GLU A N 1
ATOM 687 C CA . GLU A 1 89 ? 17.400 8.822 32.814 1.00 45.38 89 GLU A CA 1
ATOM 688 C C . GLU A 1 89 ? 17.112 7.409 33.345 1.00 45.38 89 GLU A C 1
ATOM 690 O O . GLU A 1 89 ? 16.583 6.532 32.666 1.00 45.38 89 GLU A O 1
ATOM 695 N N . GLU A 1 90 ? 17.674 7.183 34.533 1.00 40.72 90 GLU A N 1
ATOM 696 C CA . GLU A 1 90 ? 17.298 6.230 35.580 1.00 40.72 90 GLU A CA 1
ATOM 697 C C . GLU A 1 90 ? 16.377 5.069 35.147 1.00 40.72 90 GLU A C 1
ATOM 699 O O . GLU A 1 90 ? 15.151 5.166 35.141 1.00 40.72 90 GLU A O 1
ATOM 704 N N . CYS A 1 91 ? 16.976 3.913 34.836 1.00 33.91 91 CYS A N 1
ATOM 705 C CA . CYS A 1 91 ? 16.242 2.650 34.863 1.00 33.91 91 CYS A CA 1
ATOM 706 C C . CYS A 1 91 ? 15.902 2.316 36.323 1.00 33.91 91 CYS A C 1
ATOM 708 O O . CYS A 1 91 ? 16.834 2.150 37.116 1.00 33.91 91 CYS A O 1
ATOM 710 N N . PRO A 1 92 ? 14.624 2.134 36.706 1.00 35.78 92 PRO A N 1
ATOM 711 C CA . PRO A 1 92 ? 14.323 1.498 37.973 1.00 35.78 92 PRO A CA 1
ATOM 712 C C . PRO A 1 92 ? 14.728 0.026 37.863 1.00 35.78 92 PRO A C 1
ATOM 714 O O . PRO A 1 92 ? 14.049 -0.802 37.256 1.00 35.78 92 PRO A O 1
ATOM 717 N N . SER A 1 93 ? 15.874 -0.293 38.453 1.00 48.31 93 SER A N 1
ATOM 718 C CA . SER A 1 93 ? 16.304 -1.645 38.771 1.00 48.31 93 SER A CA 1
ATOM 719 C C . SER A 1 93 ? 15.305 -2.262 39.752 1.00 48.31 93 SER A C 1
ATOM 721 O O . SER A 1 93 ? 15.415 -2.121 40.966 1.00 48.31 93 SER A O 1
ATOM 723 N N . GLN A 1 94 ? 14.287 -2.949 39.237 1.00 42.41 94 GLN A N 1
ATOM 724 C CA . GLN A 1 94 ? 13.356 -3.695 40.078 1.00 42.41 94 GLN A CA 1
ATOM 725 C C . GLN A 1 94 ? 13.888 -5.110 40.308 1.00 42.41 94 GLN A C 1
ATOM 727 O O . GLN A 1 94 ? 13.607 -6.054 39.572 1.00 42.41 94 GLN A O 1
ATOM 732 N N . GLN A 1 95 ? 14.670 -5.236 41.383 1.00 36.66 95 GLN A N 1
ATOM 733 C CA . GLN A 1 95 ? 14.739 -6.472 42.159 1.00 36.66 95 GLN A CA 1
ATOM 734 C C . GLN A 1 95 ? 13.323 -6.906 42.590 1.00 36.66 95 GLN A C 1
ATOM 736 O O . GLN A 1 95 ? 12.428 -6.063 42.710 1.00 36.66 95 GLN A O 1
ATOM 741 N N . PRO A 1 96 ? 13.096 -8.207 42.846 1.00 33.56 96 PRO A N 1
ATOM 742 C CA . PRO A 1 96 ? 11.784 -8.704 43.231 1.00 33.56 96 PRO A CA 1
ATOM 743 C C . PRO A 1 96 ? 11.371 -8.091 44.574 1.00 33.56 96 PRO A C 1
ATOM 745 O O . PRO A 1 96 ? 11.895 -8.460 45.623 1.00 33.56 96 PRO A O 1
ATOM 748 N N . PHE A 1 97 ? 10.400 -7.174 44.555 1.00 31.03 97 PHE A N 1
ATOM 749 C CA . PHE A 1 97 ? 9.727 -6.664 45.753 1.00 31.03 97 PHE A CA 1
ATOM 750 C C . PHE A 1 97 ? 8.761 -7.722 46.306 1.00 31.03 97 PHE A C 1
ATOM 752 O O . PHE A 1 97 ? 7.548 -7.541 46.362 1.00 31.03 97 PHE A O 1
ATOM 759 N N . ALA A 1 98 ? 9.308 -8.859 46.721 1.00 36.91 98 ALA A N 1
ATOM 760 C CA . ALA A 1 98 ? 8.679 -9.694 47.723 1.00 36.91 98 ALA A CA 1
ATOM 761 C C . ALA A 1 98 ? 9.374 -9.379 49.051 1.00 36.91 98 ALA A C 1
ATOM 763 O O . ALA A 1 98 ? 10.554 -9.676 49.212 1.00 36.91 98 ALA A O 1
ATOM 764 N N . SER A 1 99 ? 8.617 -8.847 50.015 1.00 42.19 99 SER A N 1
ATOM 765 C CA . SER A 1 99 ? 8.988 -8.687 51.439 1.00 42.19 99 SER A CA 1
ATOM 766 C C . SER A 1 99 ? 9.533 -7.326 51.894 1.00 42.19 99 SER A C 1
ATOM 768 O O . SER A 1 99 ? 10.570 -7.265 52.535 1.00 42.19 99 SER A O 1
ATOM 770 N N . GLN A 1 100 ? 8.800 -6.237 51.666 1.00 41.56 100 GLN A N 1
ATOM 771 C CA . GLN A 1 100 ? 8.739 -5.071 52.570 1.00 41.56 100 GLN A CA 1
ATOM 772 C C . GLN A 1 100 ? 7.739 -4.104 51.938 1.00 41.56 100 GLN A C 1
ATOM 774 O O . GLN A 1 100 ? 7.943 -3.636 50.830 1.00 41.56 100 GLN A O 1
ATOM 779 N N . ILE A 1 101 ? 6.565 -3.882 52.514 1.00 34.44 101 ILE A N 1
ATOM 780 C CA . ILE A 1 101 ? 6.365 -2.845 53.522 1.00 34.44 101 ILE A CA 1
ATOM 781 C C . ILE A 1 101 ? 5.047 -3.161 54.241 1.00 34.44 101 ILE A C 1
ATOM 783 O O . ILE A 1 101 ? 3.995 -3.290 53.614 1.00 34.44 101 ILE A O 1
ATOM 787 N N . GLY A 1 102 ? 5.111 -3.268 55.570 1.00 38.66 102 GLY A N 1
ATOM 788 C CA . GLY A 1 102 ? 3.939 -3.090 56.415 1.00 38.66 102 GLY A CA 1
ATOM 789 C C . GLY A 1 102 ? 3.478 -1.642 56.292 1.00 38.66 102 GLY A C 1
ATOM 790 O O . GLY A 1 102 ? 4.242 -0.721 56.582 1.00 38.66 102 GLY A O 1
ATOM 791 N N . PHE A 1 103 ? 2.250 -1.438 55.826 1.00 29.95 103 PHE A N 1
ATOM 792 C CA . PHE A 1 103 ? 1.626 -0.123 55.844 1.00 29.95 103 PHE A CA 1
ATOM 793 C C . PHE A 1 103 ? 1.380 0.277 57.301 1.00 29.95 103 PHE A C 1
ATOM 795 O O . PHE A 1 103 ? 0.509 -0.269 57.974 1.00 29.95 103 PHE A O 1
ATOM 802 N N . ASN A 1 104 ? 2.170 1.230 57.791 1.00 33.25 104 ASN A N 1
ATOM 803 C CA . ASN A 1 104 ? 1.842 1.971 58.997 1.00 33.25 104 ASN A CA 1
ATOM 804 C C . ASN A 1 104 ? 0.618 2.843 58.695 1.00 33.25 104 ASN A C 1
ATOM 806 O O . ASN A 1 104 ? 0.669 3.708 57.820 1.00 33.25 104 ASN A O 1
ATOM 810 N N . GLU A 1 105 ? -0.4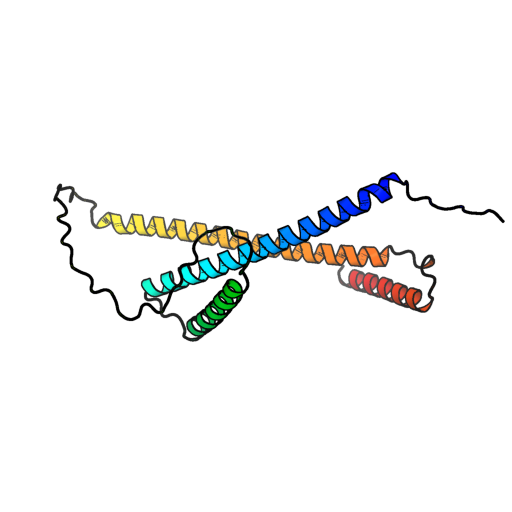69 2.617 59.430 1.00 40.03 105 GLU A N 1
ATOM 811 C CA . GLU A 1 105 ? -1.651 3.476 59.458 1.00 40.03 105 GLU A CA 1
ATOM 812 C C . GLU A 1 105 ? -1.276 4.867 59.996 1.00 40.03 105 GLU A C 1
ATOM 814 O O . GLU A 1 105 ? -1.314 5.135 61.200 1.00 40.03 105 GLU A O 1
ATOM 819 N N . SER A 1 106 ? -0.907 5.793 59.115 1.00 41.91 106 SER A N 1
ATOM 820 C CA . SER A 1 106 ? -0.833 7.207 59.465 1.00 41.91 106 SER A CA 1
ATOM 821 C C . SER A 1 106 ? -2.228 7.820 59.342 1.00 41.91 106 SER A C 1
ATOM 823 O O . SER A 1 106 ? -2.740 8.103 58.262 1.00 41.91 106 SER A O 1
ATOM 825 N N . LYS A 1 107 ? -2.866 8.012 60.502 1.00 48.97 107 LYS A N 1
ATOM 826 C CA . LYS A 1 107 ? -4.103 8.781 60.672 1.00 48.97 107 LYS A CA 1
ATOM 827 C C . LYS A 1 107 ? -3.951 10.174 60.057 1.00 48.97 107 LYS A C 1
ATOM 829 O O . LYS A 1 107 ? -3.398 11.072 60.691 1.00 48.97 107 LYS A O 1
ATOM 834 N N . PHE A 1 108 ? -4.500 10.378 58.865 1.00 29.78 108 PHE A N 1
ATOM 835 C CA . PHE A 1 108 ? -4.742 11.717 58.350 1.00 29.78 108 PHE A CA 1
ATOM 836 C C . PHE A 1 108 ? -6.025 12.241 59.005 1.00 29.78 108 PHE A C 1
ATOM 838 O O . PHE A 1 108 ? -7.129 11.778 58.719 1.00 29.78 108 PHE A O 1
ATOM 845 N N . LYS A 1 109 ? -5.877 13.174 59.951 1.00 49.50 109 LYS A N 1
ATOM 846 C CA . LYS A 1 109 ? -6.991 14.002 60.418 1.00 49.50 109 LYS A CA 1
ATOM 847 C C . LYS A 1 109 ? -7.395 14.903 59.253 1.00 49.50 109 LYS A C 1
ATOM 849 O O . LYS A 1 109 ? -6.748 15.914 59.008 1.00 49.50 109 LYS A O 1
ATOM 854 N N . VAL A 1 110 ? -8.442 14.511 58.537 1.00 41.47 110 VAL A N 1
ATOM 855 C CA . VAL A 1 110 ? -9.182 15.417 57.661 1.00 41.47 110 VAL A CA 1
ATOM 856 C C . VAL A 1 110 ? -10.033 16.292 58.575 1.00 41.47 110 VAL A C 1
ATOM 858 O O . VAL A 1 110 ? -10.917 15.799 59.279 1.00 41.47 110 VAL A O 1
ATOM 861 N N . GLU A 1 111 ? -9.695 17.577 58.635 1.00 36.88 111 GLU A N 1
ATOM 862 C CA . GLU A 1 111 ? -10.541 18.597 59.241 1.00 36.88 111 GLU A CA 1
ATOM 863 C C . GLU A 1 111 ? -11.885 18.609 58.506 1.00 36.88 111 GLU A C 1
ATOM 865 O O . GLU A 1 111 ? -11.954 18.836 57.299 1.00 36.88 111 GLU A O 1
ATOM 870 N N . ASN A 1 112 ? -12.957 18.325 59.245 1.00 47.22 112 ASN A N 1
ATOM 871 C CA . ASN A 1 112 ? -14.316 18.563 58.785 1.00 47.22 112 ASN A CA 1
ATOM 872 C C . ASN A 1 112 ? -14.508 20.073 58.625 1.00 47.22 112 ASN A C 1
ATOM 874 O O . ASN A 1 112 ? -14.702 20.786 59.609 1.00 47.22 112 ASN A O 1
ATOM 878 N N . VAL A 1 113 ? -14.491 20.543 57.382 1.00 36.03 113 VAL A N 1
ATOM 879 C CA . VAL A 1 113 ? -15.311 21.681 56.978 1.00 36.03 113 VAL A CA 1
ATOM 880 C C . VAL A 1 113 ? -16.489 21.086 56.223 1.00 36.03 113 VAL A C 1
ATOM 882 O O . VAL A 1 113 ? -16.345 20.586 55.109 1.00 36.03 113 VAL A O 1
ATOM 885 N N . ASP A 1 114 ? -17.636 21.083 56.901 1.00 49.44 114 ASP A N 1
ATOM 886 C CA . ASP A 1 114 ? -18.951 20.697 56.397 1.00 49.44 114 ASP A CA 1
ATOM 887 C C . ASP A 1 114 ? -19.243 21.347 55.036 1.00 49.44 114 ASP A C 1
ATOM 889 O O . ASP A 1 114 ? -19.703 22.484 54.948 1.00 49.44 114 ASP A O 1
ATOM 893 N N . GLN A 1 115 ? -19.028 20.596 53.960 1.00 45.16 115 GLN A N 1
ATOM 894 C CA . GLN A 1 115 ? -19.802 20.720 52.724 1.00 45.16 115 GLN A CA 1
ATOM 895 C C . GLN A 1 115 ? -20.270 19.335 52.273 1.00 45.16 115 GLN A C 1
ATOM 897 O O . GLN A 1 115 ? -20.223 18.952 51.109 1.00 45.16 115 GLN A O 1
ATOM 902 N N . THR A 1 116 ? -20.795 18.580 53.232 1.00 43.75 116 THR A N 1
ATOM 903 C CA . THR A 1 116 ? -21.827 17.567 53.015 1.00 43.75 116 THR A CA 1
ATOM 904 C C . THR A 1 116 ? -23.170 18.277 52.813 1.00 43.75 116 THR A C 1
ATOM 906 O O . THR A 1 116 ? -24.105 18.143 53.595 1.00 43.75 116 THR A O 1
ATOM 909 N N . SER A 1 117 ? -23.287 19.074 51.750 1.00 43.25 117 SER A N 1
ATOM 910 C CA . SER A 1 117 ? -24.570 19.633 51.324 1.00 43.25 117 SER A CA 1
ATOM 911 C C . SER A 1 117 ? -24.871 19.255 49.874 1.00 43.25 117 SER A C 1
ATOM 913 O O . SER A 1 117 ? -24.590 19.965 48.916 1.00 43.25 117 SER A O 1
ATOM 915 N N . SER A 1 118 ? -25.546 18.110 49.759 1.00 44.03 118 SER A N 1
ATOM 916 C CA . SER A 1 118 ? -26.680 17.947 48.847 1.00 44.03 118 SER A CA 1
ATOM 917 C C . SER A 1 118 ? -26.390 17.940 47.343 1.00 44.03 118 SER A C 1
ATOM 919 O O . SER A 1 118 ? -27.014 18.685 46.589 1.00 44.03 118 SER A O 1
ATOM 921 N N . ILE A 1 119 ? -25.581 16.995 46.859 1.00 44.44 119 ILE A N 1
ATOM 922 C CA . ILE A 1 119 ? -25.893 16.406 45.548 1.00 44.44 119 ILE A CA 1
ATOM 923 C C . ILE A 1 119 ? -26.846 15.259 45.843 1.00 44.44 119 ILE A C 1
ATOM 925 O O . ILE A 1 119 ? -26.445 14.235 46.393 1.00 44.44 119 ILE A O 1
ATOM 929 N N . LYS A 1 120 ? -28.132 15.484 45.560 1.00 45.66 120 LYS A N 1
ATOM 930 C CA . LYS A 1 120 ? -29.168 14.457 45.643 1.00 45.66 120 LYS A CA 1
ATOM 931 C C . LYS A 1 120 ? -28.653 13.187 44.965 1.00 45.66 120 LYS A C 1
ATOM 933 O O . LYS A 1 120 ? -28.112 13.256 43.862 1.00 45.66 120 LYS A O 1
ATOM 938 N N . GLU A 1 121 ? -28.860 12.055 45.624 1.00 52.38 121 GLU A N 1
ATOM 939 C CA . GLU A 1 121 ? -28.588 10.693 45.139 1.00 52.38 121 GLU A CA 1
ATOM 940 C C . GLU A 1 121 ? -29.122 10.465 43.703 1.00 52.38 121 GLU A C 1
ATOM 942 O O . GLU A 1 121 ? -28.556 9.702 42.935 1.00 52.38 121 GLU A O 1
ATOM 947 N N . GLU A 1 122 ? -30.110 11.267 43.303 1.00 52.38 122 GLU A N 1
ATOM 948 C CA . GLU A 1 122 ? -30.763 11.373 41.992 1.00 52.38 122 GLU A CA 1
ATOM 949 C C . GLU A 1 122 ? -29.905 11.924 40.822 1.00 52.38 122 GLU A C 1
ATOM 951 O O . GLU A 1 122 ? -30.322 11.832 39.673 1.00 52.38 122 GLU A O 1
ATOM 956 N N . ASN A 1 123 ? -28.725 12.516 41.064 1.00 57.81 123 ASN A N 1
ATOM 957 C CA . ASN A 1 123 ? -27.914 13.168 40.011 1.00 57.81 123 ASN A CA 1
ATOM 958 C C . ASN A 1 123 ? -26.603 12.449 39.659 1.00 57.81 123 ASN A C 1
ATOM 960 O O . ASN A 1 123 ? -25.908 12.860 38.728 1.00 57.81 123 ASN A O 1
ATOM 964 N N . LYS A 1 124 ? -26.238 11.396 40.395 1.00 61.19 124 LYS A N 1
ATOM 965 C CA . LYS A 1 124 ? -24.978 10.668 40.180 1.00 61.19 124 LYS A CA 1
ATOM 966 C C . LYS A 1 124 ? -25.024 9.844 38.892 1.00 61.19 124 LYS A C 1
ATOM 968 O O . LYS A 1 124 ? -24.059 9.846 38.130 1.00 61.19 124 LYS A O 1
ATOM 973 N N . ASP A 1 125 ? -26.176 9.236 38.628 1.00 61.31 125 ASP A N 1
ATOM 974 C CA . ASP A 1 125 ? -26.411 8.390 37.460 1.00 61.31 125 ASP A CA 1
ATOM 975 C C . ASP A 1 125 ? -26.349 9.195 36.158 1.00 61.31 125 ASP A C 1
ATOM 977 O O . ASP A 1 125 ? -25.685 8.771 35.221 1.00 61.31 125 ASP A O 1
ATOM 981 N N . ASN A 1 126 ? -26.899 10.415 36.137 1.00 70.50 126 ASN A N 1
ATOM 982 C CA . ASN A 1 126 ? -26.849 11.303 34.967 1.00 70.50 126 ASN A CA 1
ATOM 983 C C . ASN A 1 126 ? -25.413 11.730 34.601 1.00 70.50 126 ASN A C 1
ATOM 985 O O . ASN A 1 126 ? -25.072 11.841 33.425 1.00 70.50 126 ASN A O 1
ATOM 989 N N . ILE A 1 127 ? -24.554 11.969 35.599 1.00 77.31 127 ILE A N 1
ATOM 990 C CA . ILE A 1 127 ? -23.143 12.337 35.376 1.00 77.31 127 ILE A CA 1
ATOM 991 C C . ILE A 1 127 ? -22.359 11.137 34.833 1.00 77.31 127 ILE A C 1
ATOM 993 O O . ILE A 1 127 ? -21.541 11.285 33.924 1.00 77.31 127 ILE A O 1
ATOM 997 N N . ILE A 1 128 ? -22.616 9.947 35.377 1.00 76.50 128 ILE A N 1
ATOM 998 C CA . ILE A 1 128 ? -21.990 8.701 34.927 1.00 76.50 128 ILE A CA 1
ATOM 999 C C . ILE A 1 128 ? -22.456 8.347 33.509 1.00 76.50 128 ILE A C 1
ATOM 1001 O O . ILE A 1 128 ? -21.640 7.981 32.665 1.00 76.50 128 ILE A O 1
ATOM 1005 N N . GLU A 1 129 ? -23.748 8.490 33.224 1.00 81.62 129 GLU A N 1
ATOM 1006 C CA . GLU A 1 129 ? -24.336 8.214 31.915 1.00 81.62 129 GLU A CA 1
ATOM 1007 C C . GLU A 1 129 ? -23.778 9.150 30.835 1.00 81.62 129 GLU A C 1
ATOM 1009 O O . GLU A 1 129 ? -23.375 8.688 29.765 1.00 81.62 129 GLU A O 1
ATOM 1014 N N . GLU A 1 130 ? -23.646 10.444 31.134 1.00 82.75 130 GLU A N 1
ATOM 1015 C CA . GLU A 1 130 ? -23.036 11.409 30.216 1.00 82.75 130 GLU A CA 1
ATOM 1016 C C . GLU A 1 130 ? -21.537 11.127 30.002 1.00 82.75 130 GLU A C 1
ATOM 1018 O O . GLU A 1 130 ? -21.058 11.159 28.866 1.00 82.75 130 GLU A O 1
ATOM 1023 N N . GLY A 1 131 ? -20.799 10.756 31.054 1.00 87.88 131 GLY A N 1
ATOM 1024 C CA . GLY A 1 131 ? -19.402 10.325 30.932 1.00 87.88 131 GLY A CA 1
ATOM 1025 C C . GLY A 1 131 ? -19.239 9.084 30.045 1.00 87.88 131 GLY A C 1
ATOM 1026 O O . GLY A 1 131 ? -18.377 9.047 29.164 1.00 87.88 131 GLY A O 1
ATOM 1027 N N . ASN A 1 132 ? -20.115 8.090 30.207 1.00 89.31 132 ASN A N 1
ATOM 1028 C CA . ASN A 1 132 ? -20.120 6.876 29.387 1.00 89.31 132 ASN A CA 1
ATOM 1029 C C . ASN A 1 132 ? -20.467 7.168 27.926 1.00 89.31 132 ASN A C 1
ATOM 1031 O O . ASN A 1 132 ? -19.880 6.586 27.011 1.00 89.31 132 ASN A O 1
ATOM 1035 N N . LYS A 1 133 ? -21.399 8.090 27.689 1.00 92.44 133 LYS A N 1
ATOM 1036 C CA . LYS A 1 133 ? -21.761 8.536 26.346 1.00 92.44 133 LYS A CA 1
ATOM 1037 C C . LYS A 1 133 ? -20.586 9.221 25.646 1.00 92.44 133 LYS A C 1
ATOM 1039 O O . LYS A 1 133 ? -20.303 8.895 24.493 1.00 92.44 133 LYS A O 1
ATOM 1044 N N . GLN A 1 134 ? -19.865 10.097 26.345 1.00 94.56 134 GLN A N 1
ATOM 1045 C CA . GLN A 1 134 ? -18.659 10.738 25.810 1.00 94.56 134 GLN A CA 1
ATOM 1046 C C . GLN A 1 134 ? -17.560 9.715 25.506 1.00 94.56 134 GLN A C 1
ATOM 1048 O O . GLN A 1 134 ? -16.958 9.766 24.432 1.00 94.56 134 GLN A O 1
ATOM 1053 N N . LEU A 1 135 ? -17.342 8.743 26.397 1.00 92.69 135 LEU A N 1
ATOM 1054 C CA . LEU A 1 135 ? -16.396 7.649 26.168 1.00 92.69 135 LEU A CA 1
ATOM 1055 C C . LEU A 1 135 ? -16.769 6.840 24.916 1.00 92.69 135 LEU A C 1
ATOM 1057 O O . LEU A 1 135 ? -15.920 6.567 24.067 1.00 92.69 135 LEU A O 1
ATOM 1061 N N . LEU A 1 136 ? -18.048 6.489 24.767 1.00 91.62 136 LEU A N 1
ATOM 1062 C CA . LEU A 1 136 ? -18.545 5.750 23.608 1.00 91.62 136 LEU A CA 1
ATOM 1063 C C . LEU A 1 136 ? -18.331 6.526 22.302 1.00 91.62 136 LEU A C 1
ATOM 1065 O O . LEU A 1 136 ? -17.984 5.940 21.275 1.00 91.62 136 LEU A O 1
ATOM 1069 N N . GLU A 1 137 ? -18.531 7.841 22.322 1.00 91.50 137 GLU A N 1
ATOM 1070 C CA . GLU A 1 137 ? -18.307 8.700 21.162 1.00 91.50 137 GLU A CA 1
ATOM 1071 C C . GLU A 1 137 ? -16.818 8.813 20.805 1.00 91.50 137 GLU A C 1
ATOM 1073 O O . GLU A 1 137 ? -16.452 8.699 19.630 1.00 91.50 137 GLU A O 1
ATOM 1078 N N . GLN A 1 138 ? -15.942 8.921 21.807 1.00 92.69 138 GLN A N 1
ATOM 1079 C CA . GLN A 1 138 ? -14.493 8.864 21.603 1.00 92.69 138 GLN A CA 1
ATOM 1080 C C . GLN A 1 138 ? -14.051 7.522 21.006 1.00 92.69 138 GLN A C 1
ATOM 1082 O O . GLN A 1 138 ? -13.291 7.513 20.037 1.00 92.69 138 GLN A O 1
ATOM 1087 N N . LEU A 1 139 ? -14.572 6.398 21.507 1.00 90.75 139 LEU A N 1
ATOM 1088 C CA . LEU A 1 139 ? -14.282 5.065 20.970 1.00 90.75 139 LEU A CA 1
ATOM 1089 C C . LEU A 1 139 ? -14.716 4.931 19.508 1.00 90.75 139 LEU A C 1
ATOM 1091 O O . LEU A 1 139 ? -13.953 4.435 18.678 1.00 90.75 139 LEU A O 1
ATOM 1095 N N . LYS A 1 140 ? -15.910 5.425 19.158 1.00 94.81 140 LYS A N 1
ATOM 1096 C CA . LYS A 1 140 ? -16.381 5.445 17.764 1.00 94.81 140 LYS A CA 1
ATOM 1097 C C . LYS A 1 140 ? -15.456 6.263 16.867 1.00 94.81 140 LYS A C 1
ATOM 1099 O O . LYS A 1 140 ? -15.131 5.821 15.766 1.00 94.81 140 LYS A O 1
ATOM 1104 N N . LYS A 1 141 ? -15.008 7.430 17.338 1.00 94.94 141 LYS A N 1
ATOM 1105 C CA . LYS A 1 141 ? -14.082 8.293 16.598 1.00 94.94 141 LYS A CA 1
ATOM 1106 C C . LYS A 1 141 ? -12.731 7.615 16.376 1.00 94.94 141 LYS A C 1
ATOM 1108 O O . LYS A 1 141 ? -12.245 7.611 15.249 1.00 94.94 141 LYS A O 1
ATOM 1113 N N . ILE A 1 142 ? -12.154 7.017 17.418 1.00 92.81 142 ILE A N 1
ATOM 1114 C CA . ILE A 1 142 ? -10.878 6.292 17.332 1.00 92.81 142 ILE A CA 1
ATOM 1115 C C . ILE A 1 142 ? -11.002 5.115 16.364 1.00 92.81 142 ILE A C 1
ATOM 1117 O O . ILE A 1 142 ? -10.156 4.950 15.490 1.00 92.81 142 ILE A O 1
ATOM 1121 N N . ASN A 1 143 ? -12.084 4.340 16.447 1.00 92.12 143 ASN A N 1
ATOM 1122 C CA . ASN A 1 143 ? -12.303 3.218 15.539 1.00 92.12 143 ASN A CA 1
ATOM 1123 C C . ASN A 1 143 ? -12.409 3.676 14.072 1.00 92.12 143 ASN A C 1
ATOM 1125 O O . ASN A 1 143 ? -11.803 3.081 13.184 1.00 92.12 143 ASN A O 1
ATOM 1129 N N . ALA A 1 144 ? -13.113 4.783 13.813 1.00 93.88 144 ALA A N 1
ATOM 1130 C CA . ALA A 1 144 ? -13.180 5.370 12.477 1.00 93.88 144 ALA A CA 1
ATOM 1131 C C . ALA A 1 144 ? -11.798 5.823 11.971 1.00 93.88 144 ALA A C 1
ATOM 1133 O O . ALA A 1 144 ? -11.469 5.593 10.808 1.00 93.88 144 ALA A O 1
ATOM 1134 N N . GLN A 1 145 ? -10.970 6.418 12.836 1.00 93.12 145 GLN A N 1
ATOM 1135 C CA . GLN A 1 145 ? -9.601 6.815 12.493 1.00 93.12 145 GLN A CA 1
ATOM 1136 C C . GLN A 1 145 ? -8.707 5.609 12.182 1.00 93.12 145 GLN A C 1
ATOM 1138 O O . GLN A 1 145 ? -7.977 5.639 11.194 1.00 93.12 145 GLN A O 1
ATOM 1143 N N . ILE A 1 146 ? -8.793 4.534 12.973 1.00 91.12 146 ILE A N 1
ATOM 1144 C CA . ILE A 1 146 ? -8.057 3.284 12.724 1.00 91.12 146 ILE A CA 1
ATOM 1145 C C . ILE A 1 146 ? -8.469 2.691 11.374 1.00 91.12 146 ILE A C 1
ATOM 1147 O O . ILE A 1 146 ? -7.613 2.336 10.564 1.00 91.12 146 ILE A O 1
ATOM 1151 N N . GLN A 1 147 ? -9.772 2.641 11.093 1.00 92.19 147 GLN A N 1
ATOM 1152 C CA . GLN A 1 147 ? -10.276 2.125 9.826 1.00 92.19 147 GLN A CA 1
ATOM 1153 C C . GLN A 1 147 ? -9.792 2.960 8.630 1.00 92.19 147 GLN A C 1
ATOM 1155 O O . GLN A 1 147 ? -9.389 2.398 7.612 1.00 92.19 147 GLN A O 1
ATOM 1160 N N . GLN A 1 148 ? -9.795 4.292 8.754 1.00 93.12 148 GLN A N 1
ATOM 1161 C CA . GLN A 1 148 ? -9.252 5.196 7.735 1.00 93.12 148 GLN A CA 1
ATOM 1162 C C . GLN A 1 148 ? -7.751 4.986 7.529 1.00 93.12 148 GLN A C 1
ATOM 1164 O O . GLN A 1 148 ? -7.290 4.930 6.391 1.00 93.12 148 GLN A O 1
ATOM 1169 N N . PHE A 1 149 ? -6.988 4.840 8.612 1.00 93.62 149 PHE A N 1
ATOM 1170 C CA . PHE A 1 149 ? -5.555 4.578 8.537 1.00 93.62 149 PHE A CA 1
ATOM 1171 C C . PHE A 1 149 ? -5.259 3.272 7.789 1.00 93.62 149 PHE A C 1
ATOM 1173 O O . PHE A 1 149 ? -4.416 3.261 6.894 1.00 93.62 149 PHE A O 1
ATOM 1180 N N . LEU A 1 150 ? -5.990 2.196 8.092 1.00 93.69 150 LEU A N 1
ATOM 1181 C CA . LEU A 1 150 ? -5.846 0.908 7.405 1.00 93.69 150 LEU A CA 1
ATOM 1182 C C . LEU A 1 150 ? -6.166 1.004 5.906 1.00 93.69 150 LEU A C 1
ATOM 1184 O O . LEU A 1 150 ? -5.435 0.448 5.086 1.00 93.69 150 LEU A O 1
ATOM 1188 N N . ASP A 1 151 ? -7.217 1.739 5.536 1.00 94.62 151 ASP A N 1
ATOM 1189 C CA . ASP A 1 151 ? -7.576 1.971 4.131 1.00 94.62 151 ASP A CA 1
ATOM 1190 C C . ASP A 1 151 ? -6.487 2.763 3.386 1.00 94.62 151 ASP A C 1
ATOM 1192 O O . ASP A 1 151 ? -6.065 2.378 2.292 1.00 94.62 151 ASP A O 1
ATOM 1196 N N . ILE A 1 152 ? -5.958 3.825 4.002 1.00 94.50 152 ILE A N 1
ATOM 1197 C CA . ILE A 1 152 ? -4.850 4.613 3.440 1.00 94.50 152 ILE A CA 1
ATOM 1198 C C . ILE A 1 152 ? -3.605 3.742 3.246 1.00 94.50 152 ILE A C 1
ATOM 1200 O O . ILE A 1 152 ? -2.965 3.809 2.193 1.00 94.50 152 ILE A O 1
ATOM 1204 N N . GLN A 1 153 ? -3.267 2.904 4.228 1.00 93.12 153 GLN A N 1
ATOM 1205 C CA . GLN A 1 153 ? -2.141 1.975 4.134 1.00 93.12 153 GLN A CA 1
ATOM 1206 C C . GLN A 1 153 ? -2.330 0.996 2.972 1.00 93.12 153 GLN A C 1
ATOM 1208 O O . GLN A 1 153 ? -1.456 0.887 2.112 1.00 93.12 153 GLN A O 1
ATOM 1213 N N . SER A 1 154 ? -3.496 0.350 2.878 1.00 94.69 154 SER A N 1
ATOM 1214 C CA . SER A 1 154 ? -3.815 -0.576 1.785 1.00 94.69 154 SER A CA 1
ATOM 1215 C C . SER A 1 154 ? -3.676 0.084 0.407 1.00 94.69 154 SER A C 1
ATOM 1217 O O . SER A 1 154 ? -2.983 -0.441 -0.469 1.00 94.69 154 SER A O 1
ATOM 1219 N N . LYS A 1 155 ? -4.237 1.288 0.234 1.00 97.38 155 LYS A N 1
ATOM 1220 C CA . LYS A 1 155 ? -4.111 2.069 -1.007 1.00 97.38 155 LYS A CA 1
ATOM 1221 C C . LYS A 1 155 ? -2.664 2.437 -1.321 1.00 97.38 155 LYS A C 1
ATOM 1223 O O . LYS A 1 155 ? -2.257 2.391 -2.480 1.00 97.38 155 LYS A O 1
ATOM 1228 N N . THR A 1 156 ? -1.873 2.767 -0.304 1.00 94.62 156 THR A N 1
ATOM 1229 C CA . THR A 1 156 ? -0.451 3.097 -0.466 1.00 94.62 156 THR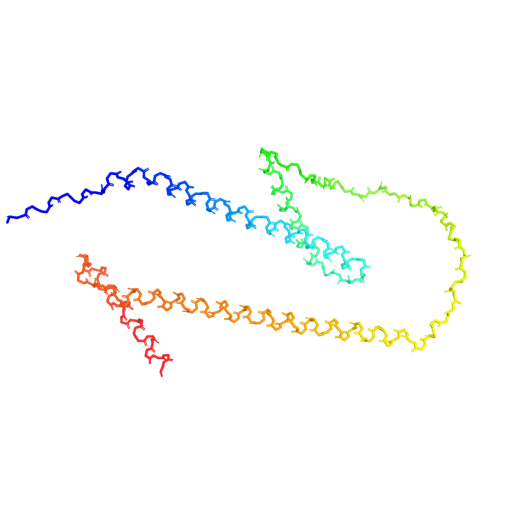 A CA 1
ATOM 1230 C C . THR A 1 156 ? 0.340 1.900 -0.999 1.00 94.62 156 THR A C 1
ATOM 1232 O O . THR A 1 156 ? 1.135 2.056 -1.929 1.00 94.62 156 THR A O 1
ATOM 1235 N N . TYR A 1 157 ? 0.084 0.694 -0.483 1.00 94.25 157 TYR A N 1
ATOM 1236 C CA . TYR A 1 157 ? 0.710 -0.528 -0.995 1.00 94.25 157 TYR A CA 1
ATOM 1237 C C . TYR A 1 157 ? 0.295 -0.833 -2.435 1.00 94.25 157 TYR A C 1
ATOM 1239 O O . TYR A 1 157 ? 1.164 -1.103 -3.265 1.00 94.25 157 TYR A O 1
ATOM 1247 N N . ALA A 1 158 ? -0.995 -0.701 -2.759 1.00 94.69 158 ALA A N 1
ATOM 1248 C CA . ALA A 1 158 ? -1.488 -0.894 -4.123 1.00 94.69 158 ALA A CA 1
ATOM 1249 C C . ALA A 1 158 ? -0.827 0.080 -5.119 1.00 94.69 158 ALA A C 1
ATOM 1251 O O . ALA A 1 158 ? -0.398 -0.315 -6.202 1.00 94.69 158 ALA A O 1
ATOM 1252 N N . LEU A 1 159 ? -0.662 1.351 -4.737 1.00 95.69 159 LEU A N 1
ATOM 1253 C CA . LEU A 1 159 ? 0.043 2.338 -5.561 1.00 95.69 159 LEU A CA 1
ATOM 1254 C C . LEU A 1 159 ? 1.527 1.996 -5.744 1.00 95.69 159 LEU A C 1
ATOM 1256 O O . LEU A 1 159 ? 2.065 2.181 -6.837 1.00 95.69 159 LEU A O 1
ATOM 1260 N N . LYS A 1 160 ? 2.196 1.489 -4.700 1.00 96.06 160 LYS A N 1
ATOM 1261 C CA . LYS A 1 160 ? 3.596 1.045 -4.780 1.00 96.06 160 LYS A CA 1
ATOM 1262 C C . LYS A 1 160 ? 3.754 -0.133 -5.746 1.00 96.06 160 LYS A C 1
ATOM 1264 O O . LYS A 1 160 ? 4.693 -0.125 -6.539 1.00 96.06 160 LYS A O 1
ATOM 1269 N N . GLU A 1 161 ? 2.831 -1.091 -5.717 1.00 93.75 161 GLU A N 1
ATOM 1270 C CA . GLU A 1 161 ? 2.798 -2.223 -6.652 1.00 93.75 161 GLU A CA 1
ATOM 1271 C C . GLU A 1 161 ? 2.614 -1.746 -8.100 1.00 93.75 161 GLU A C 1
ATOM 1273 O O . GLU A 1 161 ? 3.441 -2.056 -8.958 1.00 93.75 161 GLU A O 1
ATOM 1278 N N . ILE A 1 162 ? 1.606 -0.905 -8.363 1.00 94.94 162 ILE A N 1
ATOM 1279 C CA . ILE A 1 162 ? 1.352 -0.340 -9.701 1.00 94.94 162 ILE A CA 1
ATOM 1280 C C . ILE A 1 162 ? 2.565 0.449 -10.207 1.00 94.94 162 ILE A C 1
ATOM 1282 O O . ILE A 1 162 ? 2.910 0.378 -11.390 1.00 94.94 162 ILE A O 1
ATOM 1286 N N . ARG A 1 163 ? 3.230 1.205 -9.323 1.00 96.44 163 ARG A N 1
ATOM 1287 C CA . ARG A 1 163 ? 4.440 1.961 -9.663 1.00 96.44 163 ARG A CA 1
ATOM 1288 C C . ARG A 1 163 ? 5.565 1.039 -10.118 1.00 96.44 163 ARG A C 1
ATOM 1290 O O . ARG A 1 163 ? 6.228 1.370 -11.096 1.00 96.44 163 ARG A O 1
ATOM 1297 N N . GLU A 1 164 ? 5.794 -0.074 -9.429 1.00 95.88 164 GLU A N 1
ATOM 1298 C CA . GLU A 1 164 ? 6.846 -1.025 -9.798 1.00 95.88 164 GLU A CA 1
ATOM 1299 C C . GLU A 1 164 ? 6.519 -1.748 -11.106 1.00 95.88 164 GLU A C 1
ATOM 1301 O O . GLU A 1 164 ? 7.349 -1.795 -12.011 1.00 95.88 164 GLU A O 1
ATOM 1306 N N . GLU A 1 165 ? 5.274 -2.196 -11.272 1.00 95.44 165 GLU A N 1
ATOM 1307 C CA . GLU A 1 165 ? 4.809 -2.764 -12.538 1.00 95.44 165 GLU A CA 1
ATOM 1308 C C . GLU A 1 165 ? 4.998 -1.792 -13.714 1.00 95.44 165 GLU A C 1
ATOM 1310 O O . GLU A 1 165 ? 5.413 -2.194 -14.800 1.00 95.44 165 GLU A O 1
ATOM 1315 N N . ASN A 1 166 ? 4.736 -0.496 -13.509 1.00 96.44 166 ASN A N 1
ATOM 1316 C CA . ASN A 1 166 ? 4.932 0.519 -14.544 1.00 96.44 166 ASN A CA 1
ATOM 1317 C C . ASN A 1 166 ? 6.405 0.706 -14.919 1.00 96.44 166 ASN A C 1
ATOM 1319 O O . ASN A 1 166 ? 6.686 0.974 -16.084 1.00 96.44 166 ASN A O 1
ATOM 1323 N N . LYS A 1 167 ? 7.346 0.543 -13.979 1.00 96.88 167 LYS A N 1
ATOM 1324 C CA . LYS A 1 167 ? 8.777 0.561 -14.320 1.00 96.88 167 LYS A CA 1
ATOM 1325 C C . LYS A 1 167 ? 9.128 -0.585 -15.265 1.00 96.88 167 LYS A C 1
ATOM 1327 O O . LYS A 1 167 ? 9.850 -0.362 -16.228 1.00 96.88 167 LYS A O 1
ATOM 1332 N N . ILE A 1 168 ? 8.585 -1.778 -15.016 1.00 95.94 168 ILE A N 1
ATOM 1333 C CA . ILE A 1 168 ? 8.808 -2.960 -15.861 1.00 95.94 168 ILE A CA 1
ATOM 1334 C C . ILE A 1 168 ? 8.188 -2.752 -17.250 1.00 95.94 168 ILE A C 1
ATOM 1336 O O . ILE A 1 168 ? 8.843 -2.999 -18.261 1.00 95.94 168 ILE A O 1
ATOM 1340 N N . LEU A 1 169 ? 6.952 -2.246 -17.316 1.00 95.81 169 LEU A N 1
ATOM 1341 C CA . LEU A 1 169 ? 6.252 -1.975 -18.579 1.00 95.81 169 LEU A CA 1
ATOM 1342 C C . LEU A 1 169 ? 6.925 -0.902 -19.440 1.00 95.81 169 LEU A C 1
ATOM 1344 O O . LEU A 1 169 ? 6.915 -1.016 -20.661 1.00 95.81 169 LEU A O 1
ATOM 1348 N N . LEU A 1 170 ? 7.487 0.138 -18.820 1.00 94.44 170 LEU A N 1
ATOM 1349 C CA . LEU A 1 170 ? 8.141 1.246 -19.526 1.00 94.44 170 LEU A CA 1
ATOM 1350 C C . LEU A 1 170 ? 9.622 0.987 -19.824 1.00 94.44 170 LEU A C 1
ATOM 1352 O O . LEU A 1 170 ? 10.281 1.838 -20.420 1.00 94.44 170 LEU A O 1
ATOM 1356 N N . MET A 1 171 ? 10.162 -0.154 -19.398 1.00 93.44 171 MET A N 1
ATOM 1357 C CA . MET A 1 171 ? 11.560 -0.482 -19.631 1.00 93.44 171 MET A CA 1
ATOM 1358 C C . MET A 1 171 ? 11.824 -0.737 -21.117 1.00 93.44 171 MET A C 1
ATOM 1360 O O . MET A 1 171 ? 11.182 -1.581 -21.745 1.00 93.44 171 MET A O 1
ATOM 1364 N N . ASP A 1 172 ? 12.820 -0.039 -21.662 1.00 95.12 172 ASP A N 1
ATOM 1365 C CA . ASP A 1 172 ? 13.294 -0.266 -23.022 1.00 95.12 172 ASP A CA 1
ATOM 1366 C C . ASP A 1 172 ? 14.135 -1.549 -23.096 1.00 95.12 172 ASP A C 1
ATOM 1368 O O . ASP A 1 172 ? 15.297 -1.607 -22.684 1.00 95.12 172 ASP A O 1
ATOM 1372 N N . LEU A 1 173 ? 13.529 -2.589 -23.657 1.00 93.38 173 LEU A N 1
ATOM 1373 C CA . LEU A 1 173 ? 14.125 -3.911 -23.823 1.00 93.38 173 LEU A CA 1
ATOM 1374 C C . LEU A 1 173 ? 15.305 -3.919 -24.802 1.00 93.38 173 LEU A C 1
ATOM 1376 O O . LEU A 1 173 ? 16.161 -4.807 -24.728 1.00 93.38 173 LEU A O 1
ATOM 1380 N N . SER A 1 174 ? 15.378 -2.939 -25.708 1.00 92.69 174 SER A N 1
ATOM 1381 C CA . SER A 1 174 ? 16.466 -2.844 -26.684 1.00 92.69 174 SER A CA 1
ATOM 1382 C C . SER A 1 174 ? 17.807 -2.487 -26.028 1.00 92.69 174 SER A C 1
ATOM 1384 O O . SER A 1 174 ? 18.853 -2.930 -26.504 1.00 92.69 174 SER A O 1
ATOM 1386 N N . SER A 1 175 ? 17.76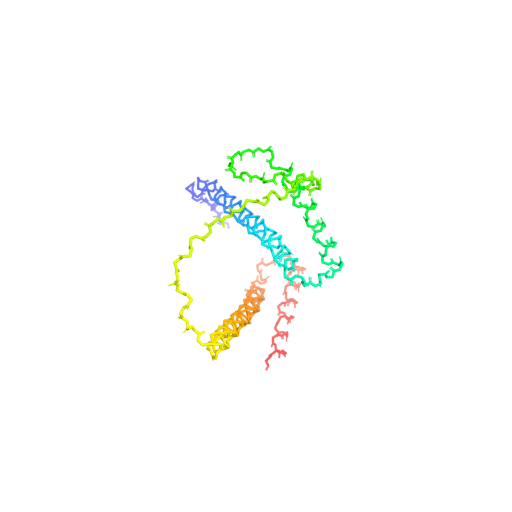2 -1.800 -24.879 1.00 93.88 175 SER A N 1
ATOM 1387 C CA . SER A 1 175 ? 18.919 -1.464 -24.039 1.00 93.88 175 SER A CA 1
ATOM 1388 C C . SER A 1 175 ? 19.515 -2.684 -23.311 1.00 93.88 175 SER A C 1
ATOM 1390 O O . SER A 1 175 ? 20.687 -2.696 -22.933 1.00 93.88 175 SER A O 1
ATOM 1392 N N . ILE A 1 176 ? 18.746 -3.770 -23.149 1.00 94.56 176 ILE A N 1
ATOM 1393 C CA . ILE A 1 176 ? 19.211 -4.982 -22.463 1.00 94.56 176 ILE A CA 1
ATOM 1394 C C . ILE A 1 176 ? 20.077 -5.813 -23.411 1.00 94.56 176 ILE A C 1
ATOM 1396 O O . ILE A 1 176 ? 19.577 -6.413 -24.363 1.00 94.56 176 ILE A O 1
ATOM 1400 N N . GLN A 1 177 ? 21.377 -5.901 -23.129 1.00 94.69 177 GLN A N 1
ATOM 1401 C CA . GLN A 1 177 ? 22.334 -6.611 -23.986 1.00 94.69 177 GLN A CA 1
ATOM 1402 C C . GLN A 1 177 ? 22.217 -8.143 -23.903 1.00 94.69 177 GLN A C 1
ATOM 1404 O O . GLN A 1 177 ? 22.467 -8.832 -24.889 1.00 94.69 177 GLN A O 1
ATOM 1409 N N . ASN A 1 178 ? 21.822 -8.687 -22.747 1.00 96.88 178 ASN A N 1
ATOM 1410 C CA . ASN A 1 178 ? 21.676 -10.130 -22.549 1.00 96.88 178 ASN A CA 1
ATOM 1411 C C . ASN A 1 178 ? 20.322 -10.635 -23.103 1.00 96.88 178 ASN A C 1
ATOM 1413 O O . ASN A 1 178 ? 19.278 -10.247 -22.567 1.00 96.88 178 ASN A O 1
ATOM 1417 N N . PRO A 1 179 ? 20.308 -11.545 -24.099 1.00 96.00 179 PRO A N 1
ATOM 1418 C CA . PRO A 1 179 ? 19.071 -12.044 -24.706 1.00 96.00 179 PRO A CA 1
ATOM 1419 C C . PRO A 1 179 ? 18.139 -12.782 -23.736 1.00 96.00 179 PRO A C 1
ATOM 1421 O O . PRO A 1 179 ? 16.922 -12.667 -23.849 1.00 96.00 179 PRO A O 1
ATOM 1424 N N . HIS A 1 180 ? 18.688 -13.519 -22.766 1.00 95.94 180 HIS A N 1
ATOM 1425 C CA . HIS A 1 180 ? 17.882 -14.255 -21.789 1.00 95.94 180 HIS A CA 1
ATOM 1426 C C . HIS A 1 180 ? 17.166 -13.311 -20.824 1.00 95.94 180 HIS A C 1
ATOM 1428 O O . HIS A 1 180 ? 15.985 -13.497 -20.544 1.00 95.94 180 HIS A O 1
ATOM 1434 N N . ILE A 1 181 ? 17.862 -12.269 -20.360 1.00 95.69 181 ILE A N 1
ATOM 1435 C CA . ILE A 1 181 ? 17.266 -11.248 -19.488 1.00 95.69 181 ILE A CA 1
ATOM 1436 C C . ILE A 1 181 ? 16.206 -10.463 -20.262 1.00 95.69 181 ILE A C 1
ATOM 1438 O O . ILE A 1 181 ? 15.125 -10.223 -19.737 1.00 95.69 181 ILE A O 1
ATOM 1442 N N . ARG A 1 182 ? 16.474 -10.122 -21.528 1.00 97.00 182 ARG A N 1
ATOM 1443 C CA . ARG A 1 182 ? 15.499 -9.451 -22.394 1.00 97.00 182 ARG A CA 1
ATOM 1444 C C . ARG A 1 182 ? 14.211 -10.266 -22.536 1.00 97.00 182 ARG A C 1
ATOM 1446 O O . ARG A 1 182 ? 13.140 -9.737 -22.271 1.00 97.00 182 ARG A O 1
ATOM 1453 N N . SER A 1 183 ? 14.324 -11.553 -22.871 1.00 96.38 183 SER A N 1
ATOM 1454 C CA . SER A 1 183 ? 13.166 -12.443 -23.031 1.00 96.38 183 SER A CA 1
ATOM 1455 C C . SER A 1 183 ? 12.389 -12.642 -21.724 1.00 96.38 183 SER A C 1
ATOM 1457 O O . SER A 1 183 ? 11.160 -12.667 -21.727 1.00 96.38 183 SER A O 1
ATOM 1459 N N . PHE A 1 184 ? 13.088 -12.719 -20.588 1.00 97.56 184 PHE A N 1
ATOM 1460 C CA . PHE A 1 184 ? 12.441 -12.740 -19.276 1.00 97.56 184 PHE A CA 1
ATOM 1461 C C . PHE A 1 184 ? 11.615 -11.469 -19.030 1.00 97.56 184 PHE A C 1
ATOM 1463 O O . PHE A 1 184 ? 10.453 -11.555 -18.636 1.00 97.56 184 PHE A O 1
ATOM 1470 N N . MET A 1 185 ? 12.185 -10.295 -19.313 1.00 97.19 185 MET A N 1
ATOM 1471 C CA . MET A 1 185 ? 11.495 -9.017 -19.125 1.00 97.19 185 MET A CA 1
ATOM 1472 C C . MET A 1 185 ? 10.313 -8.842 -20.088 1.00 97.19 185 MET A C 1
ATOM 1474 O O . MET A 1 185 ? 9.270 -8.348 -19.671 1.00 97.19 185 MET A O 1
ATOM 1478 N N . GLU A 1 186 ? 10.420 -9.309 -21.336 1.00 96.44 186 GLU A N 1
ATOM 1479 C CA . GLU A 1 186 ? 9.292 -9.397 -22.283 1.00 96.44 186 GLU A CA 1
ATOM 1480 C C . GLU A 1 186 ? 8.139 -10.248 -21.722 1.00 96.44 186 GLU A C 1
ATOM 1482 O O . GLU A 1 186 ? 6.962 -9.876 -21.811 1.00 96.44 186 GLU A O 1
ATOM 1487 N N . GLY A 1 187 ? 8.478 -11.381 -21.100 1.00 97.19 187 GLY A N 1
ATOM 1488 C CA . GLY A 1 187 ? 7.523 -12.238 -20.402 1.00 97.19 187 GLY A CA 1
ATOM 1489 C C . GLY A 1 187 ? 6.837 -11.519 -19.239 1.00 97.19 187 GLY A C 1
ATOM 1490 O O . GLY A 1 187 ? 5.611 -11.560 -19.132 1.00 97.19 187 GLY A O 1
ATOM 1491 N N . GLU A 1 188 ? 7.600 -10.802 -18.411 1.00 97.62 188 GLU A N 1
ATOM 1492 C CA . GLU A 1 188 ? 7.055 -10.019 -17.295 1.00 97.62 188 GLU A CA 1
ATOM 1493 C C . GLU A 1 188 ? 6.143 -8.879 -17.767 1.00 97.62 188 GLU A C 1
ATOM 1495 O O . GLU A 1 188 ? 5.049 -8.712 -17.223 1.00 97.62 188 GLU A O 1
ATOM 1500 N N . GLN A 1 189 ? 6.520 -8.141 -18.817 1.00 97.00 189 GLN A N 1
ATOM 1501 C CA . GLN A 1 189 ? 5.656 -7.116 -19.417 1.00 97.00 189 GLN A CA 1
ATOM 1502 C C . GLN A 1 189 ? 4.323 -7.718 -19.879 1.00 97.00 189 GLN A C 1
ATOM 1504 O O . GLN A 1 189 ? 3.252 -7.185 -19.579 1.00 97.00 189 GLN A O 1
ATOM 1509 N N . THR A 1 190 ? 4.379 -8.873 -20.545 1.00 96.50 190 THR A N 1
ATOM 1510 C CA . THR A 1 190 ? 3.185 -9.592 -21.008 1.00 96.50 190 THR A CA 1
ATOM 1511 C C . THR A 1 190 ? 2.313 -10.050 -19.838 1.00 96.50 190 THR A C 1
ATOM 1513 O O . THR A 1 190 ? 1.097 -9.843 -19.858 1.00 96.50 190 THR A O 1
ATOM 1516 N N . ARG A 1 191 ? 2.919 -10.621 -18.789 1.00 96.69 191 ARG A N 1
ATOM 1517 C CA . ARG A 1 191 ? 2.222 -11.070 -17.574 1.00 96.69 191 ARG A CA 1
ATOM 1518 C C . ARG A 1 191 ? 1.480 -9.919 -16.896 1.00 96.69 191 ARG A C 1
ATOM 1520 O O . ARG A 1 191 ? 0.325 -10.085 -16.508 1.00 96.69 191 ARG A O 1
ATOM 1527 N N . ILE A 1 192 ? 2.119 -8.756 -16.771 1.00 96.62 192 ILE A N 1
ATOM 1528 C CA . ILE A 1 192 ? 1.523 -7.563 -16.155 1.00 96.62 192 ILE A CA 1
ATOM 1529 C C . ILE A 1 192 ? 0.360 -7.031 -17.005 1.00 96.62 192 ILE A C 1
ATOM 1531 O O . ILE A 1 192 ? -0.710 -6.749 -16.463 1.00 96.62 192 ILE A O 1
ATOM 1535 N N . LEU A 1 193 ? 0.523 -6.928 -18.330 1.00 95.06 193 LEU A N 1
ATOM 1536 C CA . LEU A 1 193 ? -0.558 -6.491 -19.226 1.00 95.06 193 LEU A CA 1
ATOM 1537 C C . LEU A 1 193 ? -1.769 -7.427 -19.155 1.00 95.06 193 LEU A C 1
ATOM 1539 O O . LEU A 1 193 ? -2.904 -6.964 -19.066 1.00 95.06 193 LEU A O 1
ATOM 1543 N N . GLN A 1 194 ? -1.533 -8.741 -19.133 1.00 95.38 194 GLN A N 1
ATOM 1544 C CA . GLN A 1 194 ? -2.593 -9.730 -18.950 1.00 95.38 194 GLN A CA 1
ATOM 1545 C C . GLN A 1 194 ? -3.278 -9.568 -17.593 1.00 95.38 194 GLN A C 1
ATOM 1547 O O . GLN A 1 194 ? -4.499 -9.456 -17.554 1.00 95.38 194 GLN A O 1
ATOM 1552 N N . LYS A 1 195 ? -2.511 -9.486 -16.495 1.00 94.19 195 LYS A N 1
ATOM 1553 C CA . LYS A 1 195 ? -3.043 -9.258 -15.140 1.00 94.19 195 LYS A CA 1
ATOM 1554 C C . LYS A 1 195 ? -3.990 -8.056 -15.111 1.00 94.19 195 LYS A C 1
ATOM 1556 O O . LYS A 1 195 ? -5.073 -8.163 -14.548 1.00 94.19 195 LYS A O 1
ATOM 1561 N N . ARG A 1 196 ? -3.615 -6.942 -15.748 1.00 92.56 196 ARG A N 1
ATOM 1562 C CA . ARG A 1 196 ? -4.442 -5.726 -15.810 1.00 92.56 196 ARG A CA 1
ATOM 1563 C C . ARG A 1 196 ? -5.690 -5.897 -16.672 1.00 92.56 196 ARG A C 1
ATOM 1565 O O . ARG A 1 196 ? -6.747 -5.449 -16.255 1.00 92.56 196 ARG A O 1
ATOM 1572 N N . ASN A 1 197 ? -5.601 -6.591 -17.806 1.00 90.00 197 ASN A N 1
ATOM 1573 C CA . ASN A 1 197 ? -6.765 -6.891 -18.652 1.00 90.00 197 ASN A CA 1
ATOM 1574 C C . ASN A 1 197 ? -7.816 -7.784 -17.971 1.00 90.00 197 ASN A C 1
ATOM 1576 O O . ASN A 1 197 ? -8.946 -7.821 -18.432 1.00 90.00 197 ASN A O 1
ATOM 1580 N N . TYR A 1 198 ? -7.462 -8.514 -16.909 1.00 85.38 198 TYR A N 1
ATOM 1581 C CA . TYR A 1 198 ? -8.427 -9.270 -16.099 1.00 85.38 198 TYR A CA 1
ATOM 1582 C C . TYR A 1 198 ? -8.973 -8.483 -14.897 1.00 85.38 198 TYR A C 1
ATOM 1584 O O . TYR A 1 198 ? -9.894 -8.956 -14.236 1.00 85.38 198 TYR A O 1
ATOM 1592 N N . GLN A 1 199 ? -8.393 -7.322 -14.575 1.00 72.12 199 GLN A N 1
ATOM 1593 C CA . GLN A 1 199 ? -8.831 -6.467 -13.464 1.00 72.12 199 GLN A CA 1
ATOM 1594 C C . GLN A 1 199 ? -9.768 -5.324 -13.898 1.00 72.12 199 GLN A C 1
ATOM 1596 O O . GLN A 1 199 ? -10.309 -4.643 -13.027 1.00 72.12 199 GLN A O 1
ATOM 1601 N N . TYR A 1 200 ? -9.983 -5.140 -15.204 1.00 53.22 200 TYR A N 1
ATOM 1602 C CA . TYR A 1 200 ? -10.904 -4.168 -15.811 1.00 53.22 200 TYR A CA 1
ATOM 1603 C C . TYR A 1 200 ? -11.850 -4.867 -16.787 1.00 53.22 200 TYR A C 1
ATOM 1605 O O . TYR A 1 200 ? -12.999 -4.391 -16.914 1.00 53.22 200 TYR A O 1
#

Organism: Eruca vesicaria subsp. sativa (NCBI:txid29727)

Radius of gyration: 31.6 Å; chains: 1; bounding box: 67×39×96 Å

Secondary structure (DSSP, 8-state):
----------HHHHHHHHHHHHHHHHHHHHHHHHHHHHHHHHHHHHHHHHHHHHHTT----HHHHHHHHHHHHHHHHHHTT--SS-------------S---------------------GGGHHHHHHHHHHHHHHHHHHHHHHHHHHHHHHHHHHHHHHHHHHHHHHT--GGG---HHHHHHHHHHHHHHHHHHHTT-

Foldseek 3Di:
DDDPDDPDPPVVVVVCVVVVVVVVVVVVVVVVVVVVVVVVVVLVVLVVVVVVCVVVVPPDDPVSVVVNVVSVVVVVVVVVVPPDDDDDDDDPPDDPPDDDDDDDPDDDPDDDPDPPDDPPPVCPVVVVVVVVVVVVVVVVVVVVVVVVVVVVVVVVVVVVVVVVLVCLLPDDLVPDPDPVVSVVSVVSNVVSVVVVVVVD

pLDDT: mean 70.03, std 20.39, range [29.78, 97.62]

Sequence (200 aa):
MAFLESEVVPSALVEVAPILRVADEVEANAADRTDRAQLKKAYQTDAVFLEVLKWAKVEVADEVLEAHTKINEKIQILCALDDDDGIFEECPSQQPFASQIGFNESKFKVENVDQTSSIKEENKDNIIEEGNKQLLEQLKKINAQIQQFLDIQSKTYALKEIREENKILLMDLSSIQNPHIRSFMEGEQTRILQKRNYQY